Protein AF-X1UZF8-F1 (afdb_monomer)

Nearest PDB structures (foldseek):
  2gmy-assembly1_C  TM=2.422E-01  e=8.291E+00  Agrobacterium fabrum str. C58

Solvent-accessible surface area (backbone atoms only — not comparable to full-atom values): 13968 Å² total; per-residue (Å²): 132,58,72,68,60,51,66,69,42,50,72,64,30,76,78,38,102,53,56,64,68,56,56,52,50,50,51,53,48,50,50,51,50,51,51,50,50,59,70,39,39,65,59,52,51,51,50,48,51,53,49,38,66,72,70,54,71,76,64,60,52,73,69,56,34,37,48,35,43,42,56,27,39,90,37,80,92,55,21,69,61,52,54,51,37,39,44,76,73,66,48,50,72,69,54,50,52,51,47,57,55,67,42,45,57,75,80,53,73,71,54,54,50,47,26,56,40,40,35,54,82,38,66,71,54,28,58,74,68,46,32,69,61,88,71,50,71,63,55,54,53,57,31,30,40,69,18,29,43,77,66,61,38,51,44,54,51,28,49,63,71,83,76,81,54,69,71,58,53,34,50,38,37,68,71,66,78,41,53,76,64,59,53,51,53,50,35,50,50,68,61,49,64,72,90,50,49,73,61,57,54,56,65,48,53,78,78,78,50,74,68,58,53,49,51,33,49,76,70,63,76,48,54,70,70,59,50,49,53,51,43,41,74,74,69,41,58,68,68,64,56,74,70,111

pLDDT: mean 87.38, std 12.46, range [50.56, 97.94]

Structure (mmCIF, N/CA/C/O backbone):
data_AF-X1UZF8-F1
#
_entry.id   AF-X1UZF8-F1
#
loop_
_atom_site.group_PDB
_atom_site.id
_atom_site.type_symbol
_atom_site.label_atom_id
_atom_site.label_alt_id
_atom_site.label_comp_id
_atom_site.label_asym_id
_atom_site.label_entity_id
_atom_site.label_seq_id
_atom_site.pdbx_PDB_ins_code
_atom_site.Cartn_x
_atom_site.Cartn_y
_atom_site.Cartn_z
_atom_site.occupancy
_atom_site.B_iso_or_equiv
_atom_site.auth_seq_id
_atom_site.auth_comp_id
_atom_site.auth_asym_id
_atom_site.auth_atom_id
_atom_site.pdbx_PDB_model_num
ATOM 1 N N . VAL A 1 1 ? 2.962 -36.045 -73.535 1.00 51.69 1 VAL A N 1
ATOM 2 C CA . VAL A 1 1 ? 2.282 -35.055 -72.667 1.00 51.69 1 VAL A CA 1
ATOM 3 C C . VAL A 1 1 ? 0.806 -35.413 -72.672 1.00 51.69 1 VAL A C 1
ATOM 5 O O . VAL A 1 1 ? 0.220 -35.352 -73.746 1.00 51.69 1 VAL A O 1
ATOM 8 N N . SER A 1 2 ? 0.270 -35.924 -71.557 1.00 66.31 2 SER A N 1
ATOM 9 C CA . SER A 1 2 ? -1.134 -36.361 -71.453 1.00 66.31 2 SER A CA 1
ATOM 10 C C . SER A 1 2 ? -2.090 -35.180 -71.649 1.00 66.31 2 SER A C 1
ATOM 12 O O . SER A 1 2 ? -1.710 -34.033 -71.405 1.00 66.31 2 SER A O 1
ATOM 14 N N . ASP A 1 3 ? -3.317 -35.441 -72.105 1.00 66.88 3 ASP A N 1
ATOM 15 C CA . ASP A 1 3 ? -4.291 -34.376 -72.385 1.00 66.88 3 ASP A CA 1
ATOM 16 C C . ASP A 1 3 ? -4.691 -33.588 -71.125 1.00 66.88 3 ASP A C 1
ATOM 18 O O . ASP A 1 3 ? -4.921 -32.386 -71.210 1.00 66.88 3 ASP A O 1
ATOM 22 N N . GLU A 1 4 ? -4.601 -34.196 -69.940 1.00 61.44 4 GLU A N 1
ATOM 23 C CA . GLU A 1 4 ? -4.766 -33.512 -68.647 1.00 61.44 4 GLU A CA 1
ATOM 24 C C . GLU A 1 4 ? -3.703 -32.429 -68.398 1.00 61.44 4 GLU A C 1
ATOM 26 O O . GLU A 1 4 ? -4.009 -31.355 -67.874 1.00 61.44 4 GLU A O 1
ATOM 31 N N . LEU A 1 5 ? -2.454 -32.661 -68.828 1.00 53.44 5 LEU A N 1
ATOM 32 C CA . LEU A 1 5 ? -1.371 -31.689 -68.661 1.00 53.44 5 LEU A CA 1
ATOM 33 C C . LEU A 1 5 ? -1.596 -30.444 -69.536 1.00 53.44 5 LEU A C 1
ATOM 35 O O . LEU A 1 5 ? -1.223 -29.338 -69.154 1.00 53.44 5 LEU A O 1
ATOM 39 N N . LYS A 1 6 ? -2.235 -30.609 -70.703 1.00 56.50 6 LYS A N 1
ATOM 40 C C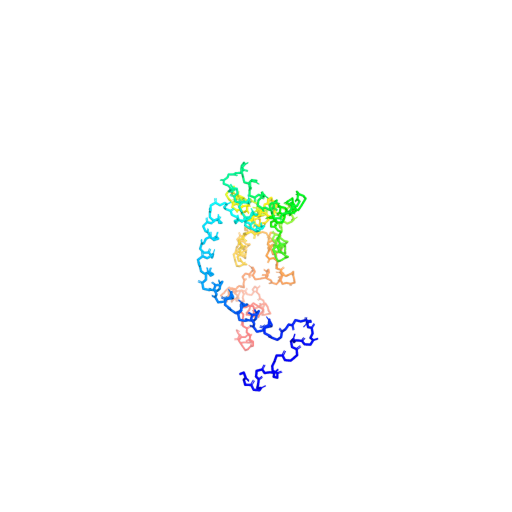A . LYS A 1 6 ? -2.575 -29.492 -71.600 1.00 56.50 6 LYS A CA 1
ATOM 41 C C . LYS A 1 6 ? -3.694 -28.628 -71.018 1.00 56.50 6 LYS A C 1
ATOM 43 O O . LYS A 1 6 ? -3.584 -27.404 -71.057 1.00 56.50 6 LYS A O 1
ATOM 48 N N . THR A 1 7 ? -4.724 -29.246 -70.438 1.00 65.75 7 THR A N 1
ATOM 49 C CA . THR A 1 7 ? -5.860 -28.536 -69.826 1.00 65.75 7 THR A CA 1
ATOM 50 C C . THR A 1 7 ? -5.441 -27.726 -68.601 1.00 65.75 7 THR A C 1
ATOM 52 O O . THR A 1 7 ? -5.928 -26.617 -68.403 1.00 65.75 7 THR A O 1
ATOM 55 N N . PHE A 1 8 ? -4.489 -28.230 -67.811 1.00 63.31 8 PHE A N 1
ATOM 56 C CA . PHE A 1 8 ? -3.954 -27.503 -66.656 1.00 63.31 8 PHE A CA 1
ATOM 57 C C . PHE A 1 8 ? -3.089 -26.289 -67.050 1.00 63.31 8 PHE A C 1
ATOM 59 O O . PHE A 1 8 ? -3.036 -25.295 -66.329 1.00 63.31 8 PHE A O 1
ATOM 66 N N . MET A 1 9 ? -2.420 -26.341 -68.205 1.00 54.78 9 MET A N 1
ATOM 67 C CA . MET A 1 9 ? -1.460 -25.315 -68.632 1.00 54.78 9 MET A CA 1
ATOM 68 C C . MET A 1 9 ? -2.030 -24.216 -69.535 1.00 54.78 9 MET A C 1
ATOM 70 O O . MET A 1 9 ? -1.458 -23.123 -69.596 1.00 54.78 9 MET A O 1
ATOM 74 N N . MET A 1 10 ? -3.133 -24.477 -70.242 1.00 56.47 10 MET A N 1
ATOM 75 C CA . MET A 1 10 ? -3.797 -23.482 -71.099 1.00 56.47 10 MET A CA 1
ATOM 76 C C . MET A 1 10 ? -4.144 -22.172 -70.358 1.00 56.47 10 MET A C 1
ATOM 78 O O . MET A 1 10 ? -3.788 -21.106 -70.859 1.00 56.47 10 MET A O 1
ATOM 82 N N . PRO A 1 11 ? -4.690 -22.190 -69.124 1.00 59.47 11 PRO A N 1
ATOM 83 C CA . PRO A 1 11 ? -5.021 -20.951 -68.411 1.00 59.47 11 PRO A CA 1
ATOM 84 C C . PRO A 1 11 ? -3.797 -20.108 -68.005 1.00 59.47 11 PRO A C 1
ATOM 86 O O . PRO A 1 11 ? -3.898 -18.892 -67.847 1.00 59.47 11 PRO A O 1
ATOM 89 N N . LEU A 1 12 ? -2.632 -20.743 -67.828 1.00 50.75 12 LEU A N 1
ATOM 90 C CA . LEU A 1 12 ? -1.369 -20.086 -67.458 1.00 50.75 12 LEU A CA 1
ATOM 91 C C . LEU A 1 12 ? -0.679 -19.418 -68.658 1.00 50.75 12 LEU A C 1
ATOM 93 O O . LEU A 1 12 ? 0.030 -18.425 -68.497 1.00 50.75 12 LEU A O 1
ATOM 97 N N . THR A 1 13 ? -0.912 -19.946 -69.858 1.00 53.34 13 THR A N 1
ATOM 98 C CA . THR A 1 13 ? -0.267 -19.508 -71.107 1.00 53.34 13 THR A CA 1
ATOM 99 C C . THR A 1 13 ? -1.059 -18.453 -71.866 1.00 53.34 13 THR A C 1
ATOM 101 O O . THR A 1 13 ? -0.478 -17.693 -72.629 1.00 53.34 13 THR A O 1
ATOM 104 N N . GLU A 1 14 ? -2.364 -18.333 -71.625 1.00 56.38 14 GLU A N 1
ATOM 105 C CA . GLU A 1 14 ? -3.169 -17.253 -72.211 1.00 56.38 14 GLU A CA 1
ATOM 106 C C . GLU A 1 14 ? -3.017 -15.913 -71.467 1.00 56.38 14 GLU A C 1
ATOM 108 O O . GLU A 1 14 ? -3.193 -14.854 -72.066 1.00 56.38 14 GLU A O 1
ATOM 113 N N . ARG A 1 15 ? -2.645 -15.922 -70.176 1.00 50.56 15 ARG A N 1
ATOM 114 C CA . ARG A 1 15 ? -2.457 -14.695 -69.365 1.00 50.56 15 ARG A CA 1
ATOM 115 C C . ARG A 1 15 ? -1.051 -14.102 -69.401 1.00 50.56 15 ARG A C 1
ATOM 117 O O . ARG A 1 15 ? -0.858 -12.963 -68.987 1.00 50.56 15 ARG A O 1
ATOM 124 N N . THR A 1 16 ? -0.071 -14.852 -69.883 1.00 51.19 16 THR A N 1
ATOM 125 C CA . THR A 1 16 ? 1.304 -14.387 -70.065 1.00 51.19 16 THR A CA 1
ATOM 126 C C . THR A 1 16 ? 1.710 -14.838 -71.458 1.00 51.19 16 THR A C 1
ATOM 128 O O . THR A 1 16 ? 1.609 -16.021 -71.735 1.00 51.19 16 THR A O 1
ATOM 131 N N . HIS A 1 17 ? 2.098 -13.936 -72.367 1.00 55.34 17 HIS A N 1
ATOM 132 C CA . HIS A 1 17 ? 2.450 -14.253 -73.766 1.00 55.34 17 HIS A CA 1
ATOM 133 C C . HIS A 1 17 ? 3.736 -15.118 -73.908 1.00 55.34 17 HIS A C 1
ATOM 135 O O . HIS A 1 17 ? 4.608 -14.829 -74.724 1.00 55.34 17 HIS A O 1
ATOM 141 N N . GLY A 1 18 ? 3.900 -16.157 -73.089 1.00 57.62 18 GLY A N 1
ATOM 142 C CA . GLY A 1 18 ? 5.034 -17.072 -73.043 1.00 57.62 18 GLY A CA 1
ATOM 143 C C . GLY A 1 18 ? 4.650 -18.485 -73.485 1.00 57.62 18 GLY A C 1
ATOM 144 O O . GLY A 1 18 ? 3.490 -18.889 -73.427 1.00 57.62 18 GLY A O 1
ATOM 145 N N . SER A 1 19 ? 5.637 -19.259 -73.949 1.00 65.19 19 SER A N 1
ATOM 146 C CA . SER A 1 19 ? 5.384 -20.620 -74.431 1.00 65.19 19 SER A CA 1
ATOM 147 C C . SER A 1 19 ? 4.934 -21.550 -73.285 1.00 65.19 19 SER A C 1
ATOM 149 O O . SER A 1 19 ? 5.455 -21.444 -72.170 1.00 65.19 19 SER A O 1
ATOM 151 N N . PRO A 1 20 ? 4.033 -22.521 -73.541 1.00 61.28 20 PRO A N 1
ATOM 152 C CA . PRO A 1 20 ? 3.618 -23.516 -72.545 1.00 61.28 20 PRO A CA 1
ATOM 153 C C . PRO A 1 20 ? 4.781 -24.298 -71.942 1.00 61.28 20 PRO A C 1
ATOM 155 O O . PRO A 1 20 ? 4.785 -24.610 -70.752 1.00 61.28 20 PRO A O 1
ATOM 158 N N . LEU A 1 21 ? 5.813 -24.548 -72.746 1.00 57.41 21 LEU A N 1
ATOM 159 C CA . LEU A 1 21 ? 7.042 -25.183 -72.293 1.00 57.41 21 LEU A CA 1
ATOM 160 C C . LEU A 1 21 ? 7.792 -24.311 -71.272 1.00 57.41 21 LEU A C 1
ATOM 162 O O . LEU A 1 21 ? 8.325 -24.837 -70.301 1.00 57.41 21 LEU A O 1
ATOM 166 N N . GLY A 1 22 ? 7.787 -22.987 -71.461 1.00 60.28 22 GLY A N 1
ATOM 167 C CA . GLY A 1 22 ? 8.376 -22.016 -70.537 1.00 60.28 22 GLY A CA 1
ATOM 168 C C . GLY A 1 22 ? 7.639 -21.938 -69.199 1.00 60.28 22 GLY A C 1
ATOM 169 O O . GLY A 1 22 ? 8.286 -21.846 -68.159 1.00 60.28 22 GLY A O 1
ATOM 170 N N . GLY A 1 23 ? 6.308 -22.063 -69.207 1.00 65.12 23 GLY A N 1
ATOM 171 C CA . GLY A 1 23 ? 5.497 -22.127 -67.986 1.00 65.12 23 GLY A CA 1
ATOM 172 C C . GLY A 1 23 ? 5.810 -23.358 -67.130 1.00 65.12 23 GLY A C 1
ATOM 173 O O . GLY A 1 23 ? 6.023 -23.233 -65.927 1.00 65.12 23 GLY A O 1
ATOM 174 N N . VAL A 1 24 ? 5.925 -24.540 -67.748 1.00 67.19 24 VAL A N 1
ATOM 175 C CA . VAL A 1 24 ? 6.305 -25.784 -67.042 1.00 67.19 24 VAL A CA 1
ATOM 176 C C . VAL A 1 24 ? 7.742 -25.740 -66.560 1.00 67.19 24 VAL A C 1
ATOM 178 O O . VAL A 1 24 ? 8.000 -26.115 -65.419 1.00 67.19 24 VAL A O 1
ATOM 181 N N . LEU A 1 25 ? 8.673 -25.261 -67.393 1.00 58.38 25 LEU A N 1
ATOM 182 C CA . LEU A 1 25 ? 10.062 -25.095 -66.970 1.00 58.38 25 LEU A CA 1
ATOM 183 C C . LEU A 1 25 ? 10.156 -24.155 -65.768 1.00 58.38 25 LEU A C 1
ATOM 185 O O . LEU A 1 25 ? 10.855 -24.479 -64.818 1.00 58.38 25 LEU A O 1
ATOM 189 N N . GLY A 1 26 ? 9.432 -23.032 -65.782 1.00 65.50 26 GLY A N 1
ATOM 190 C CA . GLY A 1 26 ? 9.394 -22.080 -64.672 1.00 65.50 26 GLY A CA 1
ATOM 191 C C . GLY A 1 26 ? 8.812 -22.677 -63.390 1.00 65.50 26 GLY A C 1
ATOM 192 O O . GLY A 1 26 ? 9.332 -22.427 -62.308 1.00 65.50 26 GLY A O 1
ATOM 193 N N . LEU A 1 27 ? 7.784 -23.519 -63.504 1.00 67.75 27 LEU A N 1
ATOM 194 C CA . LEU A 1 27 ? 7.139 -24.176 -62.364 1.00 67.75 27 LEU A CA 1
ATOM 195 C C . LEU A 1 27 ? 8.036 -25.271 -61.761 1.00 67.75 27 LEU A C 1
ATOM 197 O O . LEU A 1 27 ? 8.200 -25.336 -60.545 1.00 67.75 27 LEU A O 1
ATOM 201 N N . VAL A 1 28 ? 8.703 -26.066 -62.603 1.00 66.94 28 VAL A N 1
ATOM 202 C CA . VAL A 1 28 ? 9.702 -27.064 -62.178 1.00 66.94 28 VAL A CA 1
ATOM 203 C C . VAL A 1 28 ? 10.948 -26.385 -61.595 1.00 66.94 28 VAL A C 1
ATOM 205 O O . VAL A 1 28 ? 11.457 -26.821 -60.563 1.00 66.94 28 VAL A O 1
ATOM 208 N N . LEU A 1 29 ? 11.420 -25.285 -62.187 1.00 58.94 29 LEU A N 1
ATOM 209 C CA . LEU A 1 29 ? 12.512 -24.469 -61.642 1.00 58.94 29 LEU A CA 1
ATOM 210 C C . LEU A 1 29 ? 12.130 -23.845 -60.293 1.00 58.94 29 LEU A C 1
ATOM 212 O O . LEU A 1 29 ? 12.917 -23.902 -59.356 1.00 58.94 29 LEU A O 1
ATOM 216 N N . GLY A 1 30 ? 10.908 -23.329 -60.153 1.00 66.00 30 GLY A N 1
ATOM 217 C CA . GLY A 1 30 ? 10.399 -22.784 -58.893 1.00 66.00 30 GLY A CA 1
ATOM 218 C C . GLY A 1 30 ? 10.260 -23.846 -57.800 1.00 66.00 30 GLY A C 1
ATOM 219 O O . GLY A 1 30 ? 10.657 -23.610 -56.663 1.00 66.00 30 GLY A O 1
ATOM 220 N N . MET A 1 31 ? 9.770 -25.043 -58.139 1.00 68.19 31 MET A N 1
ATOM 221 C CA . MET A 1 31 ? 9.686 -26.173 -57.204 1.00 68.19 31 MET A CA 1
ATOM 222 C C . MET A 1 31 ? 11.069 -26.692 -56.802 1.00 68.19 31 MET A C 1
ATOM 224 O O . MET A 1 31 ? 11.305 -26.952 -55.627 1.00 68.19 31 MET A O 1
ATOM 228 N N . THR A 1 32 ? 12.003 -26.813 -57.747 1.00 59.34 32 THR A N 1
ATOM 229 C CA . THR A 1 32 ? 13.375 -27.261 -57.451 1.00 59.34 32 THR A CA 1
ATOM 230 C C . THR A 1 32 ? 14.151 -26.226 -56.644 1.00 59.34 32 THR A C 1
ATOM 232 O O . THR A 1 32 ? 14.821 -26.605 -55.689 1.00 59.34 32 THR A O 1
ATOM 235 N N . MET A 1 33 ? 14.000 -24.930 -56.938 1.00 58.56 33 MET A N 1
ATOM 236 C CA . MET A 1 33 ? 14.531 -23.852 -56.098 1.00 58.56 33 MET A CA 1
ATOM 237 C C . MET A 1 33 ? 13.880 -23.844 -54.714 1.00 58.56 33 MET A C 1
ATOM 239 O O . MET A 1 33 ? 14.595 -23.740 -53.728 1.00 58.56 33 MET A O 1
ATOM 243 N N . GLY A 1 34 ? 12.562 -24.024 -54.609 1.00 65.06 34 GLY A N 1
ATOM 244 C CA . GLY A 1 34 ? 11.858 -24.094 -53.325 1.00 65.06 34 GLY A CA 1
ATOM 245 C C . GLY A 1 34 ? 12.304 -25.277 -52.460 1.00 65.06 34 GLY A C 1
ATOM 246 O O . GLY A 1 34 ? 12.547 -25.107 -51.268 1.00 65.06 34 GLY A O 1
ATOM 247 N N . VAL A 1 35 ? 12.491 -26.460 -53.056 1.00 68.50 35 VAL A N 1
ATOM 248 C CA . VAL A 1 35 ? 13.024 -27.649 -52.367 1.00 68.50 35 VAL A CA 1
ATOM 249 C C . VAL A 1 35 ? 14.500 -27.467 -52.012 1.00 68.50 35 VAL A C 1
ATOM 251 O O . VAL A 1 35 ? 14.895 -27.814 -50.904 1.00 68.50 35 VAL A O 1
ATOM 254 N N . ALA A 1 36 ? 15.315 -26.887 -52.897 1.00 63.28 36 ALA A N 1
ATOM 255 C CA . ALA A 1 36 ? 16.726 -26.616 -52.626 1.00 63.28 36 ALA A CA 1
ATOM 256 C C . ALA A 1 36 ? 16.908 -25.563 -51.521 1.00 63.28 36 ALA A C 1
ATOM 258 O O . ALA A 1 36 ? 17.716 -25.762 -50.619 1.00 63.28 36 ALA A O 1
ATOM 259 N N . MET A 1 37 ? 16.125 -24.481 -51.541 1.00 67.81 37 MET A N 1
ATOM 260 C CA . MET A 1 37 ? 16.111 -23.465 -50.487 1.00 67.81 37 MET A CA 1
ATOM 261 C C . MET A 1 37 ? 15.546 -24.025 -49.181 1.00 67.81 37 MET A C 1
ATOM 263 O O . MET A 1 37 ? 16.097 -23.736 -48.128 1.00 67.81 37 MET A O 1
ATOM 267 N N . GLY A 1 38 ? 14.516 -24.874 -49.230 1.00 68.75 38 GLY A N 1
ATOM 268 C CA . GLY A 1 38 ? 13.982 -25.571 -48.056 1.00 68.75 38 GLY A CA 1
ATOM 269 C C . GLY A 1 38 ? 14.973 -26.569 -47.444 1.00 68.75 38 GLY A C 1
ATOM 270 O O . GLY A 1 38 ? 15.120 -26.618 -46.226 1.00 68.75 38 GLY A O 1
ATOM 271 N N . ALA A 1 39 ? 15.710 -27.316 -48.270 1.00 70.56 39 ALA A N 1
ATOM 272 C CA . ALA A 1 39 ? 16.759 -28.238 -47.829 1.00 70.56 39 ALA A CA 1
ATOM 273 C C . ALA A 1 39 ? 18.011 -27.503 -47.319 1.00 70.56 39 ALA A C 1
ATOM 2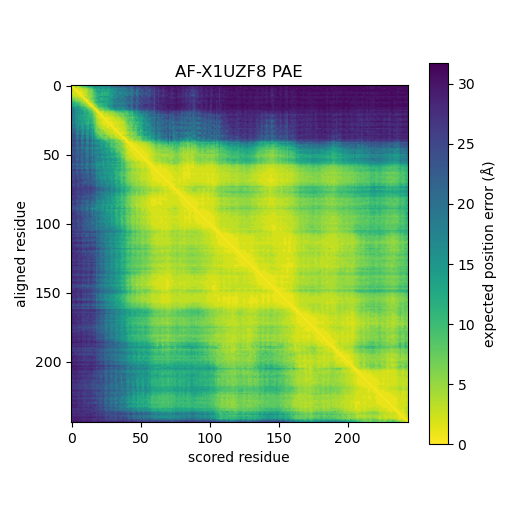75 O O . ALA A 1 39 ? 18.680 -27.983 -46.405 1.00 70.56 39 ALA A O 1
ATOM 276 N N . ALA A 1 40 ? 18.311 -26.328 -47.878 1.00 73.31 40 ALA A N 1
ATOM 277 C CA . ALA A 1 40 ? 19.380 -25.449 -47.414 1.00 73.31 40 ALA A CA 1
ATOM 278 C C . ALA A 1 40 ? 18.959 -24.558 -46.233 1.00 73.31 40 ALA A C 1
ATOM 280 O O . ALA A 1 40 ? 19.835 -23.998 -45.578 1.00 73.31 40 ALA A O 1
ATOM 281 N N . ALA A 1 41 ? 17.662 -24.443 -45.920 1.00 77.81 41 ALA A N 1
ATOM 282 C CA . ALA A 1 41 ? 17.149 -23.561 -44.871 1.00 77.81 41 ALA A CA 1
ATOM 283 C C . ALA A 1 41 ? 17.787 -23.822 -43.497 1.00 77.81 41 ALA A C 1
ATOM 285 O O . ALA A 1 41 ? 18.178 -22.852 -42.855 1.00 77.81 41 ALA A O 1
ATOM 286 N N . PRO A 1 42 ? 18.004 -25.075 -43.042 1.00 82.12 42 PRO A N 1
ATOM 287 C CA . PRO A 1 42 ? 18.711 -25.312 -41.786 1.00 82.12 42 PRO A CA 1
ATOM 288 C C . PRO A 1 42 ? 20.145 -24.764 -41.797 1.00 82.12 42 PRO A C 1
ATOM 290 O O . PRO A 1 42 ? 20.572 -24.165 -40.816 1.00 82.12 42 PRO A O 1
ATOM 293 N N . VAL A 1 43 ? 20.878 -24.915 -42.905 1.00 81.62 43 VAL A N 1
ATOM 294 C CA . VAL A 1 43 ? 22.261 -24.419 -43.046 1.00 81.62 43 VAL A CA 1
ATOM 295 C C . VAL A 1 43 ? 22.289 -22.894 -43.160 1.00 81.62 43 VAL A C 1
ATOM 297 O O . VAL A 1 43 ? 23.117 -22.252 -42.521 1.00 81.62 43 VAL A O 1
ATOM 300 N N . ALA A 1 44 ? 21.364 -22.306 -43.918 1.00 79.69 44 ALA A N 1
ATOM 301 C CA . ALA A 1 44 ? 21.208 -20.860 -44.034 1.00 79.69 44 ALA A CA 1
ATOM 302 C C . ALA A 1 44 ? 20.829 -20.222 -42.689 1.00 79.69 44 ALA A C 1
ATOM 304 O O . ALA A 1 44 ? 21.404 -19.205 -42.317 1.00 79.69 44 ALA A O 1
ATOM 305 N N . ASN A 1 45 ? 19.943 -20.858 -41.917 1.00 83.81 45 ASN A N 1
ATOM 306 C CA . ASN A 1 45 ? 19.598 -20.421 -40.566 1.00 83.81 45 ASN A CA 1
ATOM 307 C C . ASN A 1 45 ? 20.807 -20.511 -39.628 1.00 83.81 45 ASN A C 1
ATOM 309 O O . ASN A 1 45 ? 21.055 -19.582 -38.870 1.00 83.81 45 ASN A O 1
ATOM 313 N N . GLN A 1 46 ? 21.593 -21.592 -39.695 1.00 83.00 46 GLN A N 1
ATOM 314 C CA . GLN A 1 46 ? 22.839 -21.712 -38.927 1.00 83.00 46 GLN A CA 1
ATOM 315 C C . GLN A 1 46 ? 23.848 -20.624 -39.303 1.00 83.00 46 GLN A C 1
ATOM 317 O O . GLN A 1 46 ? 24.443 -20.015 -38.418 1.00 83.00 46 GLN A O 1
ATOM 322 N N . LEU A 1 47 ? 24.001 -20.329 -40.596 1.00 83.81 47 LEU A N 1
ATOM 323 C CA . LEU A 1 47 ? 24.865 -19.250 -41.068 1.00 83.81 47 LEU A CA 1
ATOM 324 C C . LEU A 1 47 ? 24.365 -17.876 -40.597 1.00 83.81 47 LEU A C 1
ATOM 326 O O . LEU A 1 47 ? 25.171 -17.089 -40.111 1.00 83.81 47 LEU A O 1
ATOM 330 N N . SER A 1 48 ? 23.056 -17.609 -40.675 1.00 83.25 48 SER A N 1
ATOM 331 C CA . SER A 1 48 ? 22.450 -16.382 -40.139 1.00 83.25 48 SER A CA 1
ATOM 332 C C . SER A 1 48 ? 22.731 -16.254 -38.650 1.00 83.25 48 SER A C 1
ATOM 334 O O . SER A 1 48 ? 23.296 -15.256 -38.238 1.00 83.25 48 SER A O 1
ATOM 336 N N . MET A 1 49 ? 22.474 -17.300 -37.857 1.00 87.00 49 MET A N 1
ATOM 337 C CA . MET A 1 49 ? 22.755 -17.292 -36.419 1.00 87.00 49 MET A CA 1
ATOM 338 C C . MET A 1 49 ? 24.241 -17.060 -36.108 1.00 87.00 49 MET A C 1
ATOM 340 O O . MET A 1 49 ? 24.563 -16.394 -35.126 1.00 87.00 49 MET A O 1
ATOM 344 N N . MET A 1 50 ? 25.165 -17.586 -36.924 1.00 86.94 50 MET A N 1
ATOM 345 C CA . MET A 1 50 ? 26.600 -17.308 -36.776 1.00 86.94 50 MET A CA 1
ATOM 346 C C . MET A 1 50 ? 26.928 -15.840 -37.054 1.00 86.94 50 MET A C 1
ATOM 348 O O . MET A 1 50 ? 27.694 -15.241 -36.297 1.00 86.94 50 MET A O 1
ATOM 352 N N . VAL A 1 51 ? 26.349 -15.266 -38.112 1.00 87.50 51 VAL A N 1
ATOM 353 C CA . VAL A 1 51 ? 26.499 -13.842 -38.439 1.00 87.50 51 VAL A CA 1
ATOM 354 C C . VAL A 1 51 ? 25.891 -12.990 -37.328 1.00 87.50 51 VAL A C 1
ATOM 356 O O . VAL A 1 51 ? 26.598 -12.162 -36.766 1.00 87.50 51 VAL A O 1
ATOM 359 N N . ASP A 1 52 ? 24.647 -13.256 -36.930 1.00 87.56 52 ASP A N 1
ATOM 360 C CA . ASP A 1 52 ? 23.922 -12.562 -35.862 1.00 87.56 52 ASP A CA 1
ATOM 361 C C . ASP A 1 52 ? 24.674 -12.614 -34.530 1.00 87.56 52 ASP A C 1
ATOM 363 O O . ASP A 1 52 ? 24.756 -11.612 -33.825 1.00 87.56 52 ASP A O 1
ATOM 367 N N . LYS A 1 53 ? 25.299 -13.750 -34.197 1.00 87.62 53 LYS A N 1
ATOM 368 C CA . LYS A 1 53 ? 26.163 -13.876 -33.015 1.00 87.62 53 LYS A CA 1
ATOM 369 C C . LYS A 1 53 ? 27.431 -13.026 -33.121 1.00 87.62 53 LYS A C 1
ATOM 371 O O . LYS A 1 53 ? 27.907 -12.529 -32.103 1.00 87.62 53 LYS A O 1
ATOM 376 N N . MET A 1 54 ? 28.002 -12.897 -34.318 1.00 88.56 54 MET A N 1
ATOM 377 C CA . MET A 1 54 ? 29.224 -12.124 -34.552 1.00 88.56 54 MET A CA 1
ATOM 378 C C . MET A 1 54 ? 28.969 -10.619 -34.485 1.00 88.56 54 MET A C 1
ATOM 380 O O . MET A 1 54 ? 29.740 -9.906 -33.849 1.00 88.56 54 MET A O 1
ATOM 384 N N . ILE A 1 55 ? 27.905 -10.146 -35.132 1.00 88.94 55 ILE A N 1
ATOM 385 C CA . ILE A 1 55 ? 27.588 -8.713 -35.213 1.00 88.94 55 ILE A CA 1
ATOM 386 C C . ILE A 1 55 ? 26.595 -8.256 -34.139 1.00 88.94 55 ILE A C 1
ATOM 388 O O . ILE A 1 55 ? 26.317 -7.066 -34.050 1.00 88.94 55 ILE A O 1
ATOM 392 N N . GLN A 1 56 ? 26.079 -9.190 -33.331 1.00 87.88 56 GLN A N 1
ATOM 393 C CA . GLN A 1 56 ? 25.136 -8.952 -32.237 1.00 87.88 56 GLN A CA 1
ATOM 394 C C . GLN A 1 56 ? 23.930 -8.132 -32.707 1.00 87.88 56 GLN A C 1
ATOM 396 O O . GLN A 1 56 ? 23.701 -7.032 -32.226 1.00 87.88 56 GLN A O 1
ATOM 401 N N . THR A 1 57 ? 23.169 -8.644 -33.680 1.00 87.50 57 THR A N 1
ATOM 402 C CA . THR A 1 57 ? 21.994 -7.944 -34.245 1.00 87.50 57 THR A CA 1
ATOM 403 C C . THR A 1 57 ? 20.822 -7.819 -33.277 1.00 87.50 57 THR A C 1
ATOM 405 O O . THR A 1 57 ? 19.963 -6.963 -33.470 1.00 87.50 57 THR A O 1
ATOM 408 N N . ALA A 1 58 ? 20.767 -8.667 -32.249 1.00 90.94 58 ALA A N 1
ATOM 409 C CA . ALA A 1 58 ? 19.715 -8.616 -31.248 1.00 90.94 58 ALA A CA 1
ATOM 410 C C . ALA A 1 58 ? 19.751 -7.284 -30.484 1.00 90.94 58 ALA A C 1
ATOM 412 O O . ALA A 1 58 ? 20.818 -6.768 -30.144 1.00 90.94 58 ALA A O 1
ATOM 413 N N . ARG A 1 59 ? 18.563 -6.747 -30.217 1.00 94.12 59 ARG A N 1
ATOM 414 C CA . ARG A 1 59 ? 18.339 -5.525 -29.450 1.00 94.12 59 ARG A CA 1
ATOM 415 C C . ARG A 1 59 ? 17.260 -5.775 -28.420 1.00 94.12 59 ARG A C 1
ATOM 417 O O . ARG A 1 59 ? 16.291 -6.485 -28.700 1.00 94.12 59 ARG A O 1
ATOM 424 N N . PHE A 1 60 ? 17.430 -5.188 -27.249 1.00 96.19 60 PHE A N 1
ATOM 425 C CA . PHE A 1 60 ? 16.436 -5.227 -26.198 1.00 96.19 60 PHE A CA 1
ATOM 426 C C . PHE A 1 60 ? 15.187 -4.450 -26.606 1.00 96.19 60 PHE A C 1
ATOM 428 O O . PHE A 1 60 ? 15.238 -3.386 -27.230 1.00 96.19 60 PHE A O 1
ATOM 435 N N . ASN A 1 61 ? 14.036 -4.992 -26.237 1.00 95.81 61 ASN A N 1
ATOM 436 C CA . ASN A 1 61 ? 12.768 -4.301 -26.383 1.00 95.81 61 ASN A CA 1
ATOM 437 C C . ASN A 1 61 ? 12.618 -3.206 -25.298 1.00 95.81 61 ASN A C 1
ATOM 439 O O . ASN A 1 61 ? 13.389 -3.167 -24.336 1.00 95.81 61 ASN A O 1
ATOM 443 N N . PRO A 1 62 ? 11.617 -2.312 -25.408 1.00 95.94 62 PRO A N 1
ATOM 444 C CA . PRO A 1 62 ? 11.451 -1.227 -24.443 1.00 95.94 62 PRO A CA 1
ATOM 445 C C . PRO A 1 62 ? 11.320 -1.660 -22.974 1.00 95.94 62 PRO A C 1
ATOM 447 O O . PRO A 1 62 ? 11.898 -1.007 -22.112 1.00 95.94 62 PRO A O 1
ATOM 450 N N . ASP A 1 63 ? 10.609 -2.752 -22.675 1.00 95.44 63 ASP A N 1
ATOM 451 C CA . ASP A 1 63 ? 10.421 -3.241 -21.297 1.00 95.44 63 ASP A CA 1
ATOM 452 C C . ASP A 1 63 ? 11.729 -3.802 -20.710 1.00 95.44 63 ASP A C 1
ATOM 454 O O . ASP A 1 63 ? 12.054 -3.555 -19.548 1.00 95.44 63 ASP A O 1
ATOM 458 N N . GLU A 1 64 ? 12.535 -4.490 -21.520 1.00 96.56 64 GLU A N 1
ATOM 459 C CA . GLU A 1 64 ? 13.864 -4.965 -21.118 1.00 96.56 64 GLU A CA 1
ATOM 460 C C . GLU A 1 64 ? 14.795 -3.794 -20.773 1.00 96.56 64 GLU A C 1
ATOM 462 O O . GLU A 1 64 ? 15.405 -3.790 -19.698 1.00 96.56 64 GLU A O 1
ATOM 467 N N . VAL A 1 65 ? 14.841 -2.769 -21.632 1.00 96.88 65 VAL A N 1
ATOM 468 C CA . VAL A 1 65 ? 15.645 -1.554 -21.413 1.00 96.88 65 VAL A CA 1
ATOM 469 C C . VAL A 1 65 ? 15.200 -0.816 -20.149 1.00 96.88 65 VAL A C 1
ATOM 471 O O . VAL A 1 65 ? 16.039 -0.494 -19.303 1.00 96.88 65 VAL A O 1
ATOM 474 N N . GLN A 1 66 ? 13.892 -0.604 -19.965 1.00 96.12 66 GLN A N 1
ATOM 475 C CA . GLN A 1 66 ? 13.351 0.048 -18.767 1.00 96.12 66 GLN A CA 1
ATOM 476 C C . GLN A 1 66 ? 13.745 -0.696 -17.485 1.00 96.12 66 GLN A C 1
ATOM 478 O O . GLN A 1 66 ? 14.210 -0.079 -16.526 1.00 96.12 66 GLN A O 1
ATOM 483 N N . ARG A 1 67 ? 13.620 -2.030 -17.459 1.00 95.75 67 ARG A N 1
ATOM 484 C CA . ARG A 1 67 ? 13.979 -2.841 -16.282 1.00 95.75 67 ARG A CA 1
ATOM 485 C C . ARG A 1 67 ? 15.467 -2.770 -15.961 1.00 95.75 67 ARG A C 1
ATOM 487 O O . ARG A 1 67 ? 15.821 -2.690 -14.785 1.00 95.75 67 ARG A O 1
ATOM 494 N N . LEU A 1 68 ? 16.343 -2.818 -16.966 1.00 96.44 68 LEU A N 1
ATOM 495 C CA . LEU A 1 68 ? 17.789 -2.670 -16.760 1.00 96.44 68 LEU A CA 1
ATOM 496 C C . LEU A 1 68 ? 18.128 -1.278 -16.215 1.00 96.44 68 LEU A C 1
ATOM 498 O O . LEU A 1 68 ? 18.904 -1.162 -15.262 1.00 96.44 68 LEU A O 1
ATOM 502 N N . TRP A 1 69 ? 17.484 -0.245 -16.761 1.00 95.81 69 TRP A N 1
ATOM 503 C CA . TRP A 1 69 ? 17.637 1.138 -16.323 1.00 95.81 69 TRP A CA 1
ATOM 504 C C . TRP A 1 69 ? 17.192 1.340 -14.863 1.00 95.81 69 TRP A C 1
ATOM 506 O O . TRP A 1 69 ? 17.972 1.848 -14.051 1.00 95.81 69 TRP A O 1
ATOM 516 N N . LEU A 1 70 ? 16.002 0.861 -14.484 1.00 95.50 70 LEU A N 1
ATOM 517 C CA . LEU A 1 70 ? 15.505 0.913 -13.099 1.00 95.50 70 LEU A CA 1
ATOM 518 C C . LEU A 1 70 ? 16.433 0.183 -12.120 1.00 95.50 70 LEU A C 1
ATOM 520 O O . LEU A 1 70 ? 16.660 0.637 -11.000 1.00 95.50 70 LEU A O 1
ATOM 524 N N . ARG A 1 71 ? 17.022 -0.936 -12.551 1.00 95.00 71 ARG A N 1
ATOM 525 C CA . ARG A 1 71 ? 17.931 -1.756 -11.734 1.00 95.00 71 ARG A CA 1
ATOM 526 C C . ARG A 1 71 ? 19.352 -1.210 -11.640 1.00 95.00 71 ARG A C 1
ATOM 528 O O . ARG A 1 71 ? 20.182 -1.844 -10.991 1.00 95.00 71 ARG A O 1
ATOM 535 N N . ASN A 1 72 ? 19.636 -0.068 -12.267 1.00 93.94 72 ASN A N 1
ATOM 536 C CA . ASN A 1 72 ? 20.976 0.509 -12.365 1.00 93.94 72 ASN A CA 1
ATOM 537 C C . ASN A 1 72 ? 22.007 -0.440 -12.993 1.00 93.94 72 ASN A C 1
ATOM 539 O O . ASN A 1 72 ? 23.185 -0.378 -12.651 1.00 93.94 72 ASN A O 1
ATOM 543 N N . PHE A 1 73 ? 21.585 -1.335 -13.888 1.00 95.00 73 PHE A N 1
ATOM 544 C CA . PHE A 1 73 ? 22.507 -2.248 -14.555 1.00 95.00 73 PHE A CA 1
ATOM 545 C C . PHE A 1 73 ? 23.122 -1.570 -15.794 1.00 95.00 73 PHE A C 1
ATOM 547 O O . PHE A 1 73 ? 22.375 -0.962 -16.558 1.00 95.00 73 PHE A O 1
ATOM 554 N N . PRO A 1 74 ? 24.434 -1.700 -16.068 1.00 92.50 74 PRO A N 1
ATOM 555 C CA . PRO A 1 74 ? 25.432 -2.384 -15.245 1.00 92.50 74 PRO A CA 1
ATOM 556 C C . PRO A 1 74 ? 25.889 -1.554 -14.034 1.00 92.50 74 PRO A C 1
ATOM 558 O O . PRO A 1 74 ? 26.181 -2.140 -12.995 1.00 92.50 74 PRO A O 1
ATOM 561 N N . THR A 1 75 ? 25.900 -0.220 -14.140 1.00 93.31 75 THR A N 1
ATOM 562 C CA . THR A 1 75 ? 26.057 0.709 -13.005 1.00 93.31 75 THR A CA 1
ATOM 563 C C . THR A 1 75 ? 25.132 1.927 -13.167 1.00 93.31 75 THR A C 1
ATOM 565 O O . THR A 1 75 ? 24.701 2.209 -14.292 1.00 93.31 75 THR A O 1
ATOM 568 N N . PRO A 1 76 ? 24.842 2.699 -12.098 1.00 89.88 76 PRO A N 1
ATOM 569 C CA . PRO A 1 76 ? 24.029 3.917 -12.190 1.00 89.88 76 PRO A CA 1
ATOM 570 C C . PRO A 1 76 ? 24.539 4.945 -13.214 1.00 89.88 76 PRO A C 1
ATOM 572 O O . PRO A 1 76 ? 23.740 5.641 -13.836 1.00 89.88 76 PRO A O 1
ATOM 575 N N . GLU A 1 77 ? 25.855 5.025 -13.418 1.00 90.75 77 GLU A N 1
ATOM 576 C CA . GLU A 1 77 ? 26.506 5.992 -14.312 1.00 90.75 77 GLU A CA 1
ATOM 577 C C . GLU A 1 77 ? 26.464 5.556 -15.780 1.00 90.75 77 GLU A C 1
ATOM 579 O O . GLU A 1 77 ? 26.551 6.388 -16.679 1.00 90.75 77 GLU A O 1
ATOM 584 N N . THR A 1 78 ? 26.352 4.250 -16.030 1.00 92.88 78 THR A N 1
ATOM 585 C CA . THR A 1 78 ? 26.506 3.658 -17.369 1.00 92.88 78 THR A CA 1
ATOM 586 C C . THR A 1 78 ? 25.231 3.017 -17.906 1.00 92.88 78 THR A C 1
ATOM 588 O O . THR A 1 78 ? 25.176 2.674 -19.084 1.00 92.88 78 THR A O 1
ATOM 591 N N . ARG A 1 79 ? 24.171 2.912 -17.091 1.00 92.69 79 ARG A N 1
ATOM 592 C CA . ARG A 1 79 ? 22.872 2.321 -17.470 1.00 92.69 79 ARG A CA 1
ATOM 593 C C . ARG A 1 79 ? 22.196 2.967 -18.680 1.00 92.69 79 ARG A C 1
ATOM 595 O O . ARG A 1 79 ? 21.283 2.382 -19.249 1.00 92.69 79 ARG A O 1
ATOM 602 N N . GLU A 1 80 ? 22.604 4.178 -19.051 1.00 93.38 80 GLU A N 1
ATOM 603 C CA . GLU A 1 80 ? 22.041 4.905 -20.190 1.00 93.38 80 GLU A CA 1
ATOM 604 C C . GLU A 1 80 ? 22.378 4.248 -21.540 1.00 93.38 80 GLU A C 1
ATOM 606 O O . GLU A 1 80 ? 21.650 4.455 -22.506 1.00 93.38 80 GLU A O 1
ATOM 611 N N . VAL A 1 81 ? 23.411 3.395 -21.586 1.00 94.25 81 VAL A N 1
ATOM 612 C CA . VAL A 1 81 ? 23.823 2.662 -22.796 1.00 94.25 81 VAL A CA 1
ATOM 613 C C . VAL A 1 81 ? 22.700 1.803 -23.386 1.00 94.25 81 VAL A C 1
ATOM 615 O O . VAL A 1 81 ? 22.603 1.664 -24.598 1.00 94.25 81 VAL A O 1
ATOM 618 N N . TRP A 1 82 ? 21.799 1.266 -22.556 1.00 95.38 82 TRP A N 1
ATOM 619 C CA . TRP A 1 82 ? 20.715 0.401 -23.035 1.00 95.38 82 TRP A CA 1
ATOM 620 C C . TRP A 1 82 ? 19.667 1.145 -23.865 1.00 95.38 82 TRP A C 1
ATOM 622 O O . TRP A 1 82 ? 18.917 0.514 -24.604 1.00 95.38 82 TRP A O 1
ATOM 632 N N . TRP A 1 83 ? 19.601 2.477 -23.780 1.00 96.62 83 TRP A N 1
ATOM 633 C CA . TRP A 1 83 ? 18.687 3.258 -24.614 1.00 96.62 83 TRP A CA 1
ATOM 634 C C . TRP A 1 83 ? 19.127 3.320 -26.076 1.00 96.62 83 TRP A C 1
ATOM 636 O O . TRP A 1 83 ? 18.284 3.584 -26.935 1.00 96.62 83 TRP A O 1
ATOM 646 N N . ASP A 1 84 ? 20.398 3.029 -26.372 1.00 95.69 84 ASP A N 1
ATOM 647 C CA . ASP A 1 84 ? 20.897 2.952 -27.746 1.00 95.69 84 ASP A CA 1
ATOM 648 C C . ASP A 1 84 ? 20.199 1.835 -28.533 1.00 95.69 84 ASP A C 1
ATOM 650 O O . ASP A 1 84 ? 19.897 2.018 -29.711 1.00 95.69 84 ASP A O 1
ATOM 654 N N . ASP A 1 85 ? 19.776 0.756 -27.867 1.00 96.31 85 ASP A N 1
ATOM 655 C CA . ASP A 1 85 ? 18.972 -0.293 -28.498 1.00 96.31 85 ASP A CA 1
ATOM 656 C C . ASP A 1 85 ? 17.625 0.239 -29.011 1.00 96.31 85 ASP A C 1
ATOM 658 O O . ASP A 1 85 ? 17.142 -0.170 -30.068 1.00 96.31 85 ASP A O 1
ATOM 662 N N . LEU A 1 86 ? 17.015 1.198 -28.304 1.00 96.81 86 LEU A N 1
ATOM 663 C CA . LEU A 1 86 ? 15.790 1.843 -28.781 1.00 96.81 86 LEU A CA 1
ATOM 664 C C . LEU A 1 86 ? 16.071 2.869 -29.881 1.00 96.81 86 LEU A C 1
ATOM 666 O O . LEU A 1 86 ? 15.243 3.019 -30.784 1.00 96.81 86 LEU A O 1
ATOM 670 N N . ARG A 1 87 ? 17.227 3.547 -29.855 1.00 96.69 87 ARG A N 1
ATOM 671 C CA . ARG A 1 87 ? 17.656 4.416 -30.967 1.00 96.69 87 ARG A CA 1
ATOM 672 C C . ARG A 1 87 ? 17.807 3.605 -32.254 1.00 96.69 87 ARG A C 1
ATOM 674 O O . ARG A 1 87 ? 17.302 4.032 -33.290 1.00 96.69 87 ARG A O 1
ATOM 681 N N . ASP A 1 88 ? 18.398 2.415 -32.170 1.00 94.88 88 ASP A N 1
ATOM 682 C CA . ASP A 1 88 ? 18.546 1.482 -33.295 1.00 94.88 88 ASP A CA 1
ATOM 683 C C . ASP A 1 88 ? 17.184 1.004 -33.831 1.00 94.88 88 ASP A C 1
ATOM 685 O O . ASP A 1 88 ? 17.010 0.821 -35.036 1.00 94.88 88 ASP A O 1
ATOM 689 N N . HIS A 1 89 ? 16.175 0.892 -32.960 1.00 95.19 89 HIS A N 1
ATOM 690 C CA . HIS A 1 89 ? 14.779 0.657 -33.351 1.00 95.19 89 HIS A CA 1
ATOM 691 C C . HIS A 1 89 ? 14.063 1.887 -33.947 1.00 95.19 89 HIS A C 1
ATOM 693 O O . HIS A 1 89 ? 12.902 1.788 -34.350 1.00 95.19 89 HIS A O 1
ATOM 699 N N . GLY A 1 90 ? 14.715 3.051 -34.002 1.00 96.38 90 GLY A N 1
ATOM 700 C CA . GLY A 1 90 ? 14.162 4.290 -34.552 1.00 96.38 90 GLY A CA 1
ATOM 701 C C . GLY A 1 90 ? 13.345 5.128 -33.561 1.00 96.38 90 GLY A C 1
ATOM 702 O O . GLY A 1 90 ? 12.517 5.944 -33.981 1.00 96.38 90 GLY A O 1
ATOM 703 N N . TYR A 1 91 ? 13.530 4.944 -32.250 1.00 97.50 91 TYR A N 1
ATOM 704 C CA . TYR A 1 91 ? 12.934 5.831 -31.247 1.00 97.50 91 TYR A CA 1
ATOM 705 C C . TYR A 1 91 ? 13.645 7.191 -31.257 1.00 97.50 91 TYR A C 1
ATOM 707 O O . TYR A 1 91 ? 14.870 7.265 -31.282 1.00 97.50 91 TYR A O 1
ATOM 715 N N . SER A 1 92 ? 12.872 8.279 -31.214 1.00 97.56 92 SER A N 1
ATOM 716 C CA . SER A 1 92 ? 13.416 9.622 -30.992 1.00 97.56 92 SER A CA 1
ATOM 717 C C . SER A 1 92 ? 13.801 9.821 -29.524 1.00 97.56 92 SER A C 1
ATOM 719 O O . SER A 1 92 ? 13.266 9.140 -28.647 1.00 97.56 92 SER A O 1
ATOM 721 N N . GLU A 1 93 ? 14.649 10.815 -29.235 1.00 96.88 93 GLU A N 1
ATOM 722 C CA . GLU A 1 93 ? 14.973 11.197 -27.848 1.00 96.88 93 GLU A CA 1
ATOM 723 C C . GLU A 1 93 ? 13.715 11.486 -27.021 1.00 96.88 93 GLU A C 1
ATOM 725 O O . GLU A 1 93 ? 13.606 11.049 -25.882 1.00 96.88 93 GLU A O 1
ATOM 730 N N . GLU A 1 94 ? 12.725 12.163 -27.609 1.00 97.94 94 GLU A N 1
ATOM 731 C CA . GLU A 1 94 ? 11.444 12.438 -26.952 1.00 97.94 94 GLU A CA 1
ATOM 732 C C . GLU A 1 94 ? 10.712 11.147 -26.555 1.00 97.94 94 GLU A C 1
ATOM 734 O O . GLU A 1 94 ? 10.209 11.033 -25.439 1.00 97.94 94 GLU A O 1
ATOM 739 N N . ARG A 1 95 ? 10.695 10.134 -27.432 1.00 97.50 95 ARG A N 1
ATOM 740 C CA . ARG A 1 95 ? 10.092 8.835 -27.107 1.00 97.50 95 ARG A CA 1
ATOM 741 C C . ARG A 1 95 ? 10.892 8.086 -26.049 1.00 97.50 95 ARG A C 1
ATOM 743 O O . ARG A 1 95 ? 10.287 7.412 -25.227 1.00 97.50 95 ARG A O 1
ATOM 750 N N . ILE A 1 96 ? 12.219 8.198 -26.046 1.00 97.38 96 ILE A N 1
ATOM 751 C CA . ILE A 1 96 ? 13.068 7.619 -24.994 1.00 97.38 96 ILE A CA 1
ATOM 752 C C . ILE A 1 96 ? 12.767 8.277 -23.641 1.00 97.38 96 ILE A C 1
ATOM 754 O O . ILE A 1 96 ? 12.608 7.573 -22.647 1.00 97.38 96 ILE A O 1
ATOM 758 N N . LEU A 1 97 ? 12.610 9.603 -23.595 1.00 96.38 97 LEU A N 1
ATOM 759 C CA . LEU A 1 97 ? 12.176 10.307 -22.383 1.00 96.38 97 LEU A CA 1
ATOM 760 C C . LEU A 1 97 ? 10.792 9.834 -21.921 1.00 96.38 97 LEU A C 1
ATOM 762 O O . LEU A 1 97 ? 10.611 9.563 -20.737 1.00 96.38 97 LEU A O 1
ATOM 766 N N . ALA A 1 98 ? 9.847 9.644 -22.846 1.00 96.62 98 ALA A N 1
ATOM 767 C CA . ALA A 1 98 ? 8.545 9.067 -22.519 1.00 96.62 98 ALA A CA 1
ATOM 768 C C . ALA A 1 98 ? 8.662 7.630 -21.974 1.00 96.62 98 ALA A C 1
ATOM 770 O O . ALA A 1 98 ? 7.960 7.280 -21.033 1.00 96.62 98 ALA A O 1
ATOM 771 N N . GLN A 1 99 ? 9.572 6.806 -22.506 1.00 95.81 99 GLN A N 1
ATOM 772 C CA . GLN A 1 99 ? 9.821 5.457 -21.982 1.00 95.81 99 GLN A CA 1
ATOM 773 C C . GLN A 1 99 ? 10.437 5.468 -20.577 1.00 95.81 99 GLN A C 1
ATOM 775 O O . GLN A 1 99 ? 10.112 4.602 -19.768 1.00 95.81 99 GLN A O 1
ATOM 780 N N . LYS A 1 100 ? 11.302 6.441 -20.266 1.00 95.00 100 LYS A N 1
ATOM 781 C CA . LYS A 1 100 ? 11.826 6.638 -18.904 1.00 95.00 100 LYS A CA 1
ATOM 782 C C . LYS A 1 100 ? 10.717 7.008 -17.930 1.00 95.00 100 LYS A C 1
ATOM 784 O O . LYS A 1 100 ? 10.698 6.492 -16.820 1.00 95.00 100 LYS A O 1
ATOM 789 N N . GLU A 1 101 ? 9.790 7.859 -18.359 1.00 94.50 101 GLU A N 1
ATOM 790 C CA . GLU A 1 101 ? 8.632 8.213 -17.543 1.00 94.50 101 GLU A CA 1
ATOM 791 C C . GLU A 1 101 ? 7.701 7.013 -17.337 1.00 94.50 101 GLU A C 1
ATOM 793 O O . GLU A 1 101 ? 7.280 6.754 -16.216 1.00 94.50 101 GLU A O 1
ATOM 798 N N . LEU A 1 102 ? 7.456 6.218 -18.384 1.00 95.06 102 LEU A N 1
ATOM 799 C CA . LEU A 1 102 ? 6.662 4.985 -18.300 1.00 95.06 102 LEU A CA 1
ATOM 800 C C . LEU A 1 102 ? 7.270 3.924 -17.375 1.00 95.06 102 LEU A C 1
ATOM 802 O O . LEU A 1 102 ? 6.540 3.070 -16.878 1.00 95.06 102 LEU A O 1
ATOM 806 N N . ALA A 1 103 ? 8.583 3.969 -17.141 1.00 94.94 103 ALA A N 1
ATOM 807 C CA . ALA A 1 103 ? 9.240 3.080 -16.192 1.00 94.94 103 ALA A CA 1
ATOM 808 C C . ALA A 1 103 ? 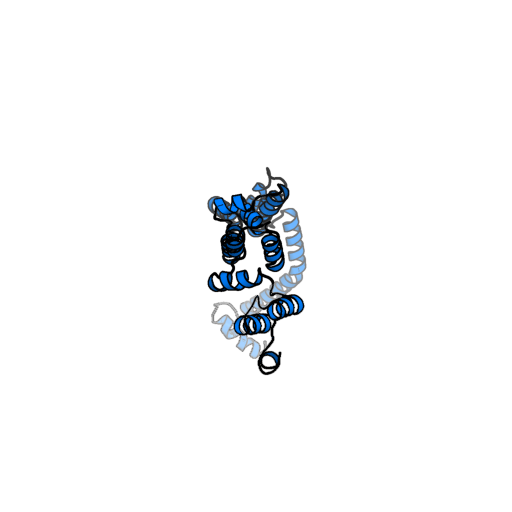8.864 3.402 -14.733 1.00 94.94 103 ALA A C 1
ATOM 810 O O . ALA A 1 103 ? 9.004 2.538 -13.865 1.00 94.94 103 ALA A O 1
ATOM 811 N N . ASN A 1 104 ? 8.397 4.623 -14.442 1.00 94.00 104 ASN A N 1
ATOM 812 C CA . ASN A 1 104 ? 7.894 4.974 -13.118 1.00 94.00 104 ASN A CA 1
ATOM 813 C C . ASN A 1 104 ? 6.518 4.340 -12.909 1.00 94.00 104 ASN A C 1
ATOM 815 O O . ASN A 1 104 ? 5.573 4.557 -13.667 1.00 94.00 104 ASN A O 1
ATOM 819 N N . TYR A 1 105 ? 6.405 3.557 -11.844 1.00 95.00 105 TYR A N 1
ATOM 820 C CA . TYR A 1 105 ? 5.163 2.904 -11.486 1.00 95.00 105 TYR A CA 1
ATOM 821 C C . TYR A 1 105 ? 4.160 3.927 -10.952 1.00 95.00 105 TYR A C 1
ATOM 823 O O . TYR A 1 105 ? 4.442 4.655 -9.996 1.00 95.00 105 TYR A O 1
ATOM 831 N N . LEU A 1 106 ? 2.961 3.923 -11.533 1.00 92.81 106 LEU A N 1
ATOM 832 C CA . LEU A 1 106 ? 1.809 4.633 -10.997 1.00 92.81 106 LEU A CA 1
ATOM 833 C C . LEU A 1 106 ? 0.886 3.648 -10.268 1.00 92.81 106 LEU A C 1
ATOM 835 O O . LEU A 1 106 ? 0.570 2.595 -10.825 1.00 92.81 106 LEU A O 1
ATOM 839 N N . PRO A 1 107 ? 0.429 3.987 -9.052 1.00 95.00 107 PRO A N 1
ATOM 840 C CA . PRO A 1 107 ? -0.435 3.123 -8.259 1.00 95.00 107 PRO A CA 1
ATOM 841 C C . PRO A 1 107 ? -1.783 2.879 -8.932 1.00 95.00 107 PRO A C 1
ATOM 843 O O . PRO A 1 107 ? -2.398 3.777 -9.514 1.00 95.00 107 PRO A O 1
ATOM 846 N N . ALA A 1 108 ? -2.274 1.652 -8.799 1.00 96.06 108 ALA A N 1
ATOM 847 C CA . ALA A 1 108 ? -3.609 1.280 -9.221 1.00 96.06 108 ALA A CA 1
ATOM 848 C C . ALA A 1 108 ? -4.664 1.962 -8.327 1.00 96.06 108 ALA A C 1
ATOM 850 O O . ALA A 1 108 ? -4.411 2.221 -7.146 1.00 96.06 108 ALA A O 1
ATOM 851 N N . PRO A 1 109 ? -5.897 2.178 -8.823 1.00 96.38 109 PRO A N 1
ATOM 852 C CA . PRO A 1 109 ? -6.957 2.814 -8.039 1.00 96.38 109 PRO A CA 1
ATOM 853 C C . PRO A 1 109 ? -7.205 2.164 -6.671 1.00 96.38 109 PRO A C 1
ATOM 855 O O . PRO A 1 109 ? -7.434 2.864 -5.693 1.00 96.38 109 PRO A O 1
ATOM 858 N N . ALA A 1 110 ? -7.111 0.834 -6.571 1.00 96.19 110 ALA A N 1
ATOM 859 C CA . ALA A 1 110 ? -7.289 0.121 -5.304 1.00 96.19 110 ALA A CA 1
ATOM 860 C C . ALA A 1 110 ? -6.203 0.453 -4.263 1.00 96.19 110 ALA A C 1
ATOM 862 O O . ALA A 1 110 ? -6.476 0.471 -3.065 1.00 96.19 110 ALA A O 1
ATOM 863 N N . GLU A 1 111 ? -4.981 0.734 -4.708 1.00 96.19 111 GLU A N 1
ATOM 864 C CA . GLU A 1 111 ? -3.862 1.089 -3.834 1.00 96.19 111 GLU A CA 1
ATOM 865 C C . GLU A 1 111 ? -4.022 2.519 -3.327 1.00 96.19 111 GLU A C 1
ATOM 867 O O . GLU A 1 111 ? -3.889 2.761 -2.132 1.00 96.19 111 GLU A O 1
ATOM 872 N N . ILE A 1 112 ? -4.436 3.433 -4.208 1.00 96.31 112 ILE A N 1
ATOM 873 C CA . ILE A 1 112 ? -4.795 4.808 -3.842 1.00 96.31 112 ILE A CA 1
ATOM 874 C C . ILE A 1 112 ? -5.944 4.809 -2.822 1.00 96.31 112 ILE A C 1
ATOM 876 O O . ILE A 1 112 ? -5.875 5.517 -1.820 1.00 96.31 112 ILE A O 1
ATOM 880 N N . MET A 1 113 ? -6.977 3.986 -3.033 1.00 94.31 113 MET A N 1
ATOM 881 C CA . MET A 1 113 ? -8.082 3.837 -2.076 1.00 94.31 113 MET A CA 1
ATOM 882 C C . MET A 1 113 ? -7.595 3.318 -0.721 1.00 94.31 113 MET A C 1
ATOM 884 O O . MET A 1 113 ? -8.040 3.804 0.314 1.00 94.31 113 MET A O 1
ATOM 888 N N . ARG A 1 114 ? -6.651 2.369 -0.710 1.00 93.31 114 ARG A N 1
ATOM 889 C CA . ARG A 1 114 ? -6.032 1.893 0.532 1.00 93.31 114 ARG A CA 1
ATOM 890 C C . ARG A 1 114 ? -5.244 2.998 1.234 1.00 93.31 114 ARG A C 1
ATOM 892 O O . ARG A 1 114 ? -5.294 3.071 2.454 1.00 93.31 114 ARG A O 1
ATOM 899 N N . TRP A 1 115 ? -4.517 3.836 0.500 1.00 95.19 115 TRP A N 1
ATOM 900 C CA . TRP A 1 115 ? -3.788 4.964 1.085 1.00 95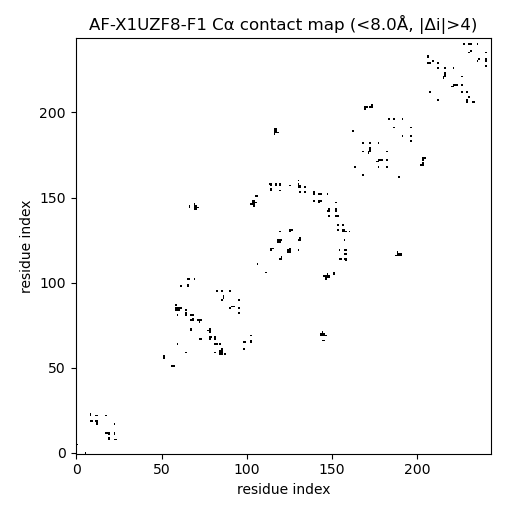.19 115 TRP A CA 1
ATOM 901 C C . TRP A 1 115 ? -4.737 5.985 1.704 1.00 95.19 115 TRP A C 1
ATOM 903 O O . TRP A 1 115 ? -4.498 6.425 2.824 1.00 95.19 115 TRP A O 1
ATOM 913 N N . ALA A 1 116 ? -5.841 6.290 1.019 1.00 92.75 116 ALA A N 1
ATOM 914 C CA . ALA A 1 116 ? -6.891 7.144 1.562 1.00 92.75 116 ALA A CA 1
ATOM 915 C C . ALA A 1 116 ? -7.492 6.549 2.844 1.00 92.75 116 ALA A C 1
ATOM 917 O O . ALA A 1 116 ? -7.556 7.233 3.854 1.00 92.75 116 ALA A O 1
ATOM 918 N N . ALA A 1 117 ? -7.836 5.258 2.838 1.00 90.25 117 ALA A N 1
ATOM 919 C CA . ALA A 1 117 ? -8.379 4.564 4.007 1.00 90.25 117 ALA A CA 1
ATOM 920 C C . ALA A 1 117 ? -7.397 4.469 5.191 1.00 90.25 117 ALA A C 1
ATOM 922 O O . ALA A 1 117 ? -7.816 4.251 6.319 1.00 90.25 117 ALA A O 1
ATOM 923 N N . ARG A 1 118 ? -6.087 4.588 4.938 1.00 91.88 118 ARG A N 1
ATOM 924 C CA . ARG A 1 118 ? -5.031 4.580 5.964 1.00 91.88 118 ARG A CA 1
ATOM 925 C C . ARG A 1 118 ? -4.484 5.968 6.261 1.00 91.88 118 ARG A C 1
ATOM 927 O O . ARG A 1 118 ? -3.347 6.076 6.704 1.00 91.88 118 ARG A O 1
ATOM 934 N N . GLU A 1 119 ? -5.265 7.008 5.976 1.00 92.19 119 GLU A N 1
ATOM 935 C CA . GLU A 1 119 ? -4.948 8.398 6.321 1.00 92.19 119 GLU A CA 1
ATOM 936 C C . GLU A 1 119 ? -3.576 8.873 5.796 1.00 92.19 119 GLU A C 1
ATOM 938 O O . GLU A 1 119 ? -2.961 9.799 6.318 1.00 92.19 119 GLU A O 1
ATOM 943 N N . VAL A 1 120 ? -3.074 8.253 4.720 1.00 94.81 120 VAL A N 1
ATOM 944 C CA . VAL A 1 120 ? -1.738 8.535 4.161 1.00 94.81 120 VAL A CA 1
ATOM 945 C C . VAL A 1 120 ? -1.664 9.935 3.550 1.00 94.81 120 VAL A C 1
ATOM 947 O O . VAL A 1 120 ? -0.582 10.528 3.491 1.00 94.81 120 VAL A O 1
ATOM 950 N N . PHE A 1 121 ? -2.803 10.446 3.076 1.00 95.06 121 PHE A N 1
ATOM 951 C CA . PHE A 1 121 ? -2.928 11.766 2.460 1.00 95.06 121 PHE A CA 1
ATOM 952 C C . PHE A 1 121 ? -3.200 12.889 3.464 1.00 95.06 121 PHE A C 1
ATOM 954 O O . PHE A 1 121 ? -3.108 14.051 3.077 1.00 95.06 121 PHE A O 1
ATOM 961 N N . GLU A 1 122 ? -3.488 12.562 4.726 1.00 93.56 122 GLU A N 1
ATOM 962 C CA . GLU A 1 122 ? -3.824 13.526 5.773 1.00 93.56 122 GLU A CA 1
ATOM 963 C C . GLU A 1 122 ? -2.588 13.782 6.656 1.00 93.56 122 GLU A C 1
ATOM 965 O O . GLU A 1 122 ? -2.248 12.939 7.490 1.00 93.56 122 GLU A O 1
ATOM 970 N N . PRO A 1 123 ? -1.872 14.919 6.507 1.00 93.81 123 PRO A N 1
ATOM 971 C CA . PRO A 1 123 ? -0.567 15.111 7.148 1.00 93.81 123 PRO A CA 1
ATOM 972 C C . PRO A 1 123 ? -0.612 15.030 8.677 1.00 93.81 123 PRO A C 1
ATOM 974 O O . PRO A 1 123 ? 0.278 14.438 9.283 1.00 93.81 123 PRO A O 1
ATOM 977 N N . GLU A 1 124 ? -1.664 15.579 9.292 1.00 92.12 124 GLU A N 1
ATOM 978 C CA . GLU A 1 124 ? -1.850 15.561 10.748 1.00 92.12 124 GLU A CA 1
ATOM 979 C C . GLU A 1 124 ? -2.031 14.131 11.277 1.00 92.12 124 GLU A C 1
ATOM 981 O O . GLU A 1 124 ? -1.437 13.764 12.290 1.00 92.12 124 GLU A O 1
ATOM 986 N N . GLN A 1 125 ? -2.797 13.294 10.569 1.00 89.75 125 GLN A N 1
ATOM 987 C CA . GL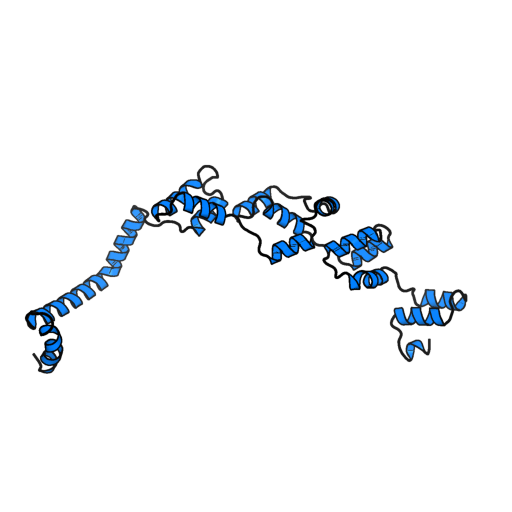N A 1 125 ? -3.015 11.894 10.948 1.00 89.75 125 GLN A CA 1
ATOM 988 C C . GLN A 1 125 ? -1.778 11.037 10.671 1.00 89.75 125 GLN A C 1
ATOM 990 O O . GLN A 1 125 ? -1.378 10.230 11.509 1.00 89.75 125 GLN A O 1
ATOM 995 N N . ARG A 1 126 ? -1.111 11.258 9.533 1.00 93.06 126 ARG A N 1
ATOM 996 C CA . ARG A 1 126 ? 0.138 10.577 9.170 1.00 93.06 126 ARG A CA 1
ATOM 997 C C . ARG A 1 126 ? 1.241 10.797 10.205 1.00 93.06 126 ARG A C 1
ATOM 999 O O . ARG A 1 126 ? 1.980 9.861 10.513 1.00 93.06 126 ARG A O 1
ATOM 1006 N N . GLU A 1 127 ? 1.337 12.013 10.744 1.00 93.56 127 GLU A N 1
ATOM 1007 C CA . GLU A 1 127 ? 2.241 12.340 11.848 1.00 93.56 127 GLU A CA 1
ATOM 1008 C C . GLU A 1 127 ? 1.770 11.708 13.164 1.00 93.56 127 GLU A C 1
ATOM 1010 O O . GLU A 1 127 ? 2.559 11.026 13.821 1.00 93.56 127 GLU A O 1
ATOM 1015 N N . LYS A 1 128 ? 0.485 11.863 13.517 1.00 89.06 128 LYS A N 1
ATOM 1016 C CA . LYS A 1 128 ? -0.109 11.310 14.747 1.00 89.06 128 LYS A CA 1
ATOM 1017 C C . LYS A 1 128 ? 0.096 9.799 14.880 1.00 89.06 128 LYS A C 1
ATOM 1019 O O . LYS A 1 128 ? 0.427 9.325 15.965 1.00 89.06 128 LYS A O 1
ATOM 1024 N N . PHE A 1 129 ? -0.094 9.054 13.795 1.00 89.19 129 PHE A N 1
ATOM 1025 C CA . PHE A 1 129 ? 0.062 7.597 13.760 1.00 89.19 129 PHE A CA 1
ATOM 1026 C C . PHE A 1 129 ? 1.482 7.143 13.407 1.00 89.19 129 PHE A C 1
ATOM 1028 O O . PHE A 1 129 ? 1.738 5.946 13.300 1.00 89.19 129 PHE A O 1
ATOM 1035 N N . GLU A 1 130 ? 2.414 8.084 13.233 1.00 94.25 130 GLU A N 1
ATOM 1036 C CA . GLU A 1 130 ? 3.809 7.817 12.892 1.00 94.25 130 GLU A CA 1
ATOM 1037 C C . GLU A 1 130 ? 3.966 6.898 11.659 1.00 94.25 130 GLU A C 1
ATOM 1039 O O . GLU A 1 130 ? 4.832 6.022 11.627 1.00 94.25 130 GLU A O 1
ATOM 1044 N N . LEU A 1 131 ? 3.143 7.075 10.618 1.00 94.94 131 LEU A N 1
ATOM 1045 C CA . LEU A 1 131 ? 3.056 6.102 9.516 1.00 94.94 131 LEU A CA 1
ATOM 1046 C C . LEU A 1 131 ? 4.366 5.960 8.716 1.00 94.94 131 LEU A C 1
ATOM 1048 O O . LEU A 1 131 ? 4.635 4.905 8.142 1.00 94.94 131 LEU A O 1
ATOM 1052 N N . ASP A 1 132 ? 5.208 6.995 8.704 1.00 96.19 132 ASP A N 1
ATOM 1053 C CA . ASP A 1 132 ? 6.533 6.987 8.062 1.00 96.19 132 ASP A CA 1
ATOM 1054 C C . ASP A 1 132 ? 7.640 6.354 8.915 1.00 96.19 132 ASP A C 1
ATOM 1056 O O . ASP A 1 132 ? 8.796 6.251 8.485 1.00 96.19 132 ASP A O 1
ATOM 1060 N N . LYS A 1 133 ? 7.325 5.951 10.147 1.00 96.38 133 LYS A N 1
ATOM 1061 C CA . LYS A 1 133 ? 8.321 5.452 11.090 1.00 96.38 133 LYS A CA 1
ATOM 1062 C C . LYS A 1 133 ? 8.972 4.178 10.569 1.00 96.38 133 LYS A C 1
ATOM 1064 O O . LYS A 1 133 ? 8.364 3.362 9.882 1.00 96.38 133 LYS A O 1
ATOM 1069 N N . PHE A 1 134 ? 10.249 4.021 10.904 1.00 96.50 134 PHE A N 1
ATOM 1070 C CA . PHE A 1 134 ? 11.072 2.872 10.525 1.00 96.50 134 PHE A CA 1
ATOM 1071 C C . PHE A 1 134 ? 11.241 2.633 9.017 1.00 96.50 134 PHE A C 1
ATOM 1073 O O . PHE A 1 134 ? 11.726 1.565 8.667 1.00 96.50 134 PHE A O 1
ATOM 1080 N N . LEU A 1 135 ? 10.915 3.598 8.144 1.00 96.50 135 LEU A N 1
ATOM 1081 C CA . LEU A 1 135 ? 11.165 3.507 6.701 1.00 96.50 135 LEU A CA 1
ATOM 1082 C C . LEU A 1 135 ? 12.656 3.242 6.418 1.00 96.50 135 LEU A C 1
ATOM 1084 O O . LEU A 1 135 ? 13.479 4.141 6.626 1.00 96.50 135 LEU A O 1
ATOM 1088 N N . PRO A 1 136 ? 13.034 2.041 5.939 1.00 96.25 136 PRO A N 1
ATOM 1089 C CA . PRO A 1 136 ? 14.431 1.722 5.715 1.00 96.25 136 PRO A CA 1
ATOM 1090 C C . PRO A 1 136 ? 14.887 2.240 4.350 1.00 96.25 136 PRO A C 1
ATOM 1092 O O . PRO A 1 136 ? 14.140 2.241 3.366 1.00 96.25 136 PRO A O 1
ATOM 1095 N N . THR A 1 137 ? 16.155 2.636 4.264 1.00 95.62 137 THR A N 1
ATOM 1096 C CA . THR A 1 137 ? 16.787 3.061 3.006 1.00 95.62 137 THR A CA 1
ATOM 1097 C 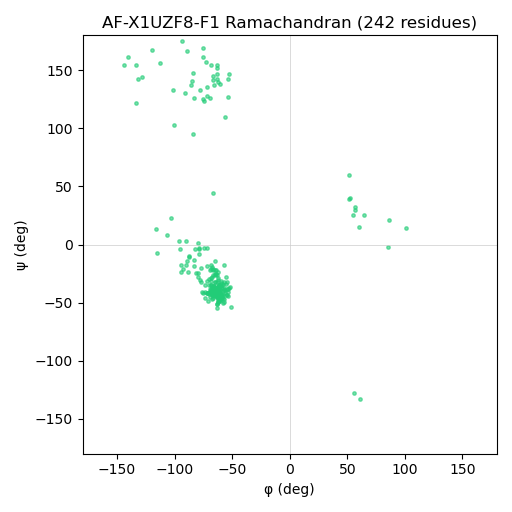C . THR A 1 137 ? 16.739 1.970 1.937 1.00 95.62 137 THR A C 1
ATOM 1099 O O . THR A 1 137 ? 16.544 2.250 0.756 1.00 95.62 137 THR A O 1
ATOM 1102 N N . GLU A 1 138 ? 16.831 0.715 2.361 1.00 96.12 138 GLU A N 1
ATOM 1103 C CA . GLU A 1 138 ? 16.799 -0.477 1.529 1.00 96.12 138 GLU A CA 1
ATOM 1104 C C . GLU A 1 138 ? 15.430 -0.668 0.876 1.00 96.12 138 GLU A C 1
ATOM 1106 O O . GLU A 1 138 ? 15.362 -1.077 -0.281 1.00 96.12 138 GLU A O 1
ATOM 1111 N N . PHE A 1 139 ? 14.334 -0.334 1.569 1.00 97.06 139 PHE A N 1
ATOM 1112 C CA . PHE A 1 139 ? 13.006 -0.367 0.954 1.00 97.06 139 PHE A CA 1
ATOM 1113 C C . PHE A 1 139 ? 12.938 0.622 -0.210 1.00 97.06 139 PHE A C 1
ATOM 1115 O O . PHE A 1 139 ? 12.503 0.245 -1.294 1.00 97.06 139 PHE A O 1
ATOM 1122 N N . MET A 1 140 ? 13.435 1.849 -0.023 1.00 96.31 140 MET A N 1
ATOM 1123 C CA . MET A 1 140 ? 13.466 2.855 -1.089 1.00 96.31 140 MET A CA 1
ATOM 1124 C C . MET A 1 140 ? 14.341 2.409 -2.268 1.00 96.31 140 MET A C 1
ATOM 1126 O O . MET A 1 140 ? 13.972 2.617 -3.424 1.00 96.31 140 MET A O 1
ATOM 1130 N N . GLU A 1 141 ? 15.474 1.759 -1.992 1.00 94.81 141 GLU A N 1
ATOM 1131 C CA . GLU A 1 141 ? 16.346 1.201 -3.027 1.00 94.81 141 GLU A CA 1
ATOM 1132 C C . GLU A 1 141 ? 15.635 0.104 -3.837 1.00 94.81 141 GLU A C 1
ATOM 1134 O O . GLU A 1 141 ? 15.613 0.151 -5.069 1.00 94.81 141 GLU A O 1
ATOM 1139 N N . TRP A 1 142 ? 15.037 -0.883 -3.165 1.00 96.19 142 TRP A N 1
ATOM 1140 C CA . TRP A 1 142 ? 14.354 -1.997 -3.828 1.00 96.19 142 TRP A CA 1
ATOM 1141 C C . TRP A 1 142 ? 13.078 -1.564 -4.550 1.00 96.19 142 TRP A C 1
ATOM 1143 O O . TRP A 1 142 ? 12.829 -2.038 -5.659 1.00 96.19 142 TRP A O 1
ATOM 1153 N N . ALA A 1 143 ? 12.315 -0.635 -3.974 1.00 96.50 143 ALA A N 1
ATOM 1154 C CA . ALA A 1 143 ? 11.153 -0.025 -4.610 1.00 96.50 143 ALA A CA 1
ATOM 1155 C C . ALA A 1 143 ? 11.557 0.700 -5.906 1.00 96.50 143 ALA A C 1
ATOM 1157 O O . ALA A 1 143 ? 10.951 0.485 -6.959 1.00 96.50 143 ALA A O 1
ATOM 1158 N N . GLY A 1 144 ? 12.661 1.456 -5.880 1.00 95.62 144 GLY A N 1
ATOM 1159 C CA . GLY A 1 144 ? 13.182 2.130 -7.068 1.00 95.62 144 GLY A CA 1
ATOM 1160 C C . GLY A 1 144 ? 13.553 1.170 -8.203 1.00 95.62 144 GLY A C 1
ATOM 1161 O O . GLY A 1 144 ? 13.276 1.459 -9.365 1.00 95.62 144 GLY A O 1
ATOM 1162 N N . LYS A 1 145 ? 14.081 -0.021 -7.884 1.00 95.12 145 LYS A N 1
ATOM 1163 C CA . LYS A 1 145 ? 14.421 -1.061 -8.881 1.00 95.12 145 LYS A CA 1
ATOM 1164 C C . LYS A 1 145 ? 13.211 -1.637 -9.624 1.00 95.12 145 LYS A C 1
ATOM 1166 O O . LYS A 1 145 ? 13.397 -2.323 -10.633 1.00 95.12 145 LYS A O 1
ATOM 1171 N N . VAL A 1 146 ? 11.999 -1.385 -9.134 1.00 95.31 146 VAL A N 1
ATOM 1172 C CA . VAL A 1 146 ? 10.732 -1.782 -9.767 1.00 95.31 146 VAL A CA 1
ATOM 1173 C C . VAL A 1 146 ? 9.879 -0.581 -10.189 1.00 95.31 146 VAL A C 1
ATOM 1175 O O . VAL A 1 146 ? 8.707 -0.750 -10.504 1.00 95.31 146 VAL A O 1
ATOM 1178 N N . GLY A 1 147 ? 10.454 0.627 -10.208 1.00 95.62 147 GLY A N 1
ATOM 1179 C CA . GLY A 1 147 ? 9.769 1.845 -10.654 1.00 95.62 147 GLY A CA 1
ATOM 1180 C C . GLY A 1 147 ? 8.943 2.543 -9.574 1.00 95.62 147 GLY A C 1
ATOM 1181 O O . GLY A 1 147 ? 8.400 3.614 -9.825 1.00 95.62 147 GLY A O 1
ATOM 1182 N N . ILE A 1 148 ? 8.868 1.993 -8.360 1.00 96.50 148 ILE A N 1
ATOM 1183 C CA . ILE A 1 148 ? 8.163 2.600 -7.227 1.00 96.50 148 ILE A CA 1
ATOM 1184 C C . ILE A 1 148 ? 9.115 3.601 -6.562 1.00 96.50 148 ILE A C 1
ATOM 1186 O O . ILE A 1 148 ? 9.962 3.233 -5.749 1.00 96.50 148 ILE A O 1
ATOM 1190 N N . THR A 1 149 ? 9.022 4.876 -6.935 1.00 92.81 149 THR A N 1
ATOM 1191 C CA . THR A 1 149 ? 9.964 5.919 -6.494 1.00 92.81 149 THR A CA 1
ATOM 1192 C C . THR A 1 149 ? 9.274 7.042 -5.715 1.00 92.81 149 THR A C 1
ATOM 1194 O O . THR A 1 149 ? 8.048 7.140 -5.664 1.00 92.81 149 THR A O 1
ATOM 1197 N N . GLY A 1 150 ? 10.077 7.889 -5.063 1.00 92.75 150 GLY A N 1
ATOM 1198 C CA . GLY A 1 150 ? 9.611 9.137 -4.458 1.00 92.75 150 GLY A CA 1
ATOM 1199 C C . GLY A 1 150 ? 8.474 8.958 -3.449 1.00 92.75 150 GLY A C 1
ATOM 1200 O O . GLY A 1 150 ? 8.583 8.188 -2.495 1.00 92.75 150 GLY A O 1
ATOM 1201 N N . GLU A 1 151 ? 7.400 9.719 -3.644 1.00 93.81 151 GLU A N 1
ATOM 1202 C CA . GLU A 1 151 ? 6.235 9.739 -2.757 1.00 93.81 151 GLU A CA 1
ATOM 1203 C C . GLU A 1 151 ? 5.411 8.448 -2.825 1.00 93.81 151 GLU A C 1
ATOM 1205 O O . GLU A 1 151 ? 4.942 7.973 -1.795 1.00 93.81 151 GLU A O 1
ATOM 1210 N N . VAL A 1 152 ? 5.317 7.817 -4.000 1.00 96.38 152 VAL A N 1
ATOM 1211 C CA . VAL A 1 152 ? 4.610 6.537 -4.181 1.00 96.38 152 VAL A CA 1
ATOM 1212 C C . VAL A 1 152 ? 5.206 5.475 -3.254 1.00 96.38 152 VAL A C 1
ATOM 1214 O O . VAL A 1 152 ? 4.472 4.819 -2.518 1.00 96.38 152 VAL A O 1
ATOM 1217 N N . ALA A 1 153 ? 6.538 5.358 -3.211 1.00 96.88 153 ALA A N 1
ATOM 1218 C CA . ALA A 1 153 ? 7.220 4.442 -2.295 1.00 96.88 153 ALA A CA 1
ATOM 1219 C C . ALA A 1 153 ? 6.895 4.751 -0.825 1.00 96.88 153 ALA A C 1
ATOM 1221 O O . ALA A 1 153 ? 6.530 3.855 -0.062 1.00 96.88 153 ALA A O 1
ATOM 1222 N N . LYS A 1 154 ? 6.962 6.028 -0.431 1.00 96.75 154 LYS A N 1
ATOM 1223 C CA . LYS A 1 154 ? 6.632 6.452 0.938 1.00 96.75 154 LYS A CA 1
ATOM 1224 C C . LYS A 1 154 ? 5.180 6.158 1.311 1.00 96.75 154 LYS A C 1
ATOM 1226 O O . LYS A 1 154 ? 4.918 5.821 2.455 1.00 96.75 154 LYS A O 1
ATOM 1231 N N . ASN A 1 155 ? 4.244 6.253 0.373 1.00 97.12 155 ASN A N 1
ATOM 1232 C CA . ASN A 1 155 ? 2.828 5.961 0.611 1.00 97.12 155 ASN A CA 1
ATOM 1233 C C . ASN A 1 155 ? 2.554 4.457 0.739 1.00 97.12 155 ASN A C 1
ATOM 1235 O O . ASN A 1 155 ? 1.750 4.035 1.575 1.00 97.12 155 ASN A O 1
ATOM 1239 N N . TYR A 1 156 ? 3.277 3.627 -0.016 1.00 96.88 156 TYR A N 1
ATOM 1240 C CA . TYR A 1 156 ? 3.283 2.185 0.229 1.00 96.88 156 TYR A CA 1
ATOM 1241 C C . TYR A 1 156 ? 3.779 1.849 1.626 1.00 96.88 156 TYR A C 1
ATOM 1243 O O . TYR A 1 156 ? 3.158 1.027 2.2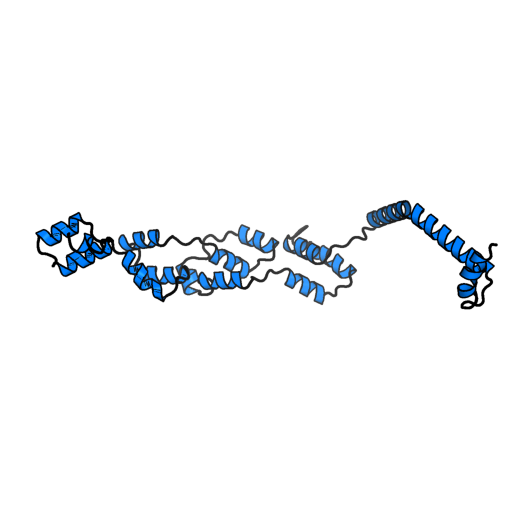95 1.00 96.88 156 TYR A O 1
ATOM 1251 N N . TRP A 1 157 ? 4.852 2.501 2.076 1.00 97.19 157 TRP A N 1
ATOM 1252 C CA . TRP A 1 157 ? 5.304 2.340 3.450 1.00 97.19 157 TRP A CA 1
ATOM 1253 C C . TRP A 1 157 ? 4.239 2.840 4.426 1.00 97.19 157 TRP A C 1
ATOM 1255 O O . TRP A 1 157 ? 3.746 2.069 5.227 1.00 97.19 157 TRP A O 1
ATOM 1265 N N . ALA A 1 158 ? 3.756 4.070 4.315 1.00 96.44 158 ALA A N 1
ATOM 1266 C CA . ALA A 1 158 ? 2.764 4.596 5.252 1.00 96.44 158 ALA A CA 1
ATOM 1267 C C . ALA A 1 158 ? 1.483 3.736 5.378 1.00 96.44 158 ALA A C 1
ATOM 1269 O O . ALA A 1 158 ? 0.877 3.687 6.441 1.00 96.44 158 ALA A O 1
ATOM 1270 N N . SER A 1 159 ? 1.096 2.988 4.339 1.00 95.69 159 SER A N 1
ATOM 1271 C CA . SER A 1 159 ? -0.089 2.109 4.352 1.00 95.69 159 SER A CA 1
ATOM 1272 C C . SER A 1 159 ? 0.178 0.625 4.670 1.00 95.69 159 SER A C 1
ATOM 1274 O O . SER A 1 159 ? -0.755 -0.195 4.615 1.00 95.69 159 SER A O 1
ATOM 1276 N N . HIS A 1 160 ? 1.425 0.242 4.973 1.00 94.12 160 HIS A N 1
ATOM 1277 C CA . HIS A 1 160 ? 1.807 -1.164 5.165 1.00 94.12 160 HIS A CA 1
ATOM 1278 C C . HIS A 1 160 ? 1.387 -1.744 6.522 1.00 94.12 160 HIS A C 1
ATOM 1280 O O . HIS A 1 160 ? 1.285 -2.964 6.645 1.00 94.12 160 HIS A O 1
ATOM 1286 N N . TRP A 1 161 ? 1.126 -0.887 7.513 1.00 93.31 161 TRP A N 1
ATOM 1287 C CA . TRP A 1 161 ? 0.890 -1.279 8.899 1.00 93.31 161 TRP A CA 1
ATOM 1288 C C . TRP A 1 161 ? -0.325 -2.197 9.082 1.00 93.31 161 TRP A C 1
ATOM 1290 O O . TRP A 1 161 ? -1.413 -1.984 8.525 1.00 93.31 161 TRP A O 1
ATOM 1300 N N . GLU A 1 162 ? -0.145 -3.207 9.929 1.00 90.62 162 GLU A N 1
ATOM 1301 C CA . GLU A 1 162 ? -1.235 -4.032 10.436 1.00 90.62 162 GLU A CA 1
ATOM 1302 C C . GLU A 1 162 ? -1.901 -3.331 11.619 1.00 90.62 162 GLU A C 1
ATOM 1304 O O . GLU A 1 162 ? -1.245 -2.963 12.592 1.00 90.62 162 GLU A O 1
ATOM 1309 N N . LEU A 1 163 ? -3.219 -3.155 11.540 1.00 88.25 163 LEU A N 1
ATOM 1310 C CA . LEU A 1 163 ? -3.975 -2.502 12.603 1.00 88.25 163 LEU A CA 1
ATOM 1311 C C . LEU A 1 163 ? -4.343 -3.518 13.687 1.00 88.25 163 LEU A C 1
ATOM 1313 O O . LEU A 1 163 ? -4.728 -4.647 13.359 1.00 88.25 163 LEU A O 1
ATOM 1317 N N . PRO A 1 164 ? -4.285 -3.134 14.975 1.00 89.56 164 PRO A N 1
ATOM 1318 C CA . PRO A 1 164 ? -4.784 -3.966 16.055 1.00 89.56 164 PRO A CA 1
ATOM 1319 C C . PRO A 1 164 ? -6.239 -4.391 15.836 1.00 89.56 164 PRO A C 1
ATOM 1321 O O . PRO A 1 164 ? -7.090 -3.619 15.396 1.00 89.56 164 PRO A O 1
ATOM 1324 N N . GLY A 1 165 ? -6.559 -5.627 16.215 1.00 88.81 165 GLY A N 1
ATOM 1325 C CA . GLY A 1 165 ? -7.945 -6.082 16.231 1.00 88.81 165 GLY A CA 1
ATOM 1326 C C . GLY A 1 165 ? -8.794 -5.287 17.231 1.00 88.81 165 GLY A C 1
ATOM 1327 O O . GLY A 1 165 ? -8.306 -4.846 18.273 1.00 88.81 165 GLY A O 1
ATOM 1328 N N . ILE A 1 166 ? -10.098 -5.180 16.959 1.00 85.94 166 ILE A N 1
ATOM 1329 C CA . ILE A 1 166 ? -11.054 -4.429 17.795 1.00 85.94 166 ILE A CA 1
ATOM 1330 C C . ILE A 1 166 ? -11.004 -4.884 19.262 1.00 85.94 166 ILE A C 1
ATOM 1332 O O . ILE A 1 166 ? -11.051 -4.053 20.161 1.00 85.94 166 ILE A O 1
ATOM 1336 N N . THR A 1 167 ? -10.846 -6.184 19.533 1.00 89.12 167 THR A N 1
ATOM 1337 C CA . THR A 1 167 ? -10.754 -6.712 20.906 1.00 89.12 167 THR A CA 1
ATOM 1338 C C . THR A 1 167 ? -9.551 -6.165 21.678 1.00 89.12 167 THR A C 1
ATOM 1340 O O . THR A 1 167 ? -9.670 -5.905 22.873 1.00 89.12 167 THR A O 1
ATOM 1343 N N . SER A 1 168 ? -8.413 -5.951 21.015 1.00 92.69 168 SER A N 1
ATOM 1344 C CA . SER A 1 168 ? -7.234 -5.350 21.647 1.00 92.69 168 SER A CA 1
ATOM 1345 C C . SER A 1 168 ? -7.495 -3.888 22.005 1.00 92.69 168 SER A C 1
ATOM 1347 O O . SER A 1 168 ? -7.197 -3.466 23.118 1.00 92.69 168 SER A O 1
ATOM 1349 N N . ILE A 1 169 ? -8.135 -3.140 21.102 1.00 92.00 169 ILE A N 1
ATOM 1350 C CA . ILE A 1 169 ? -8.525 -1.741 21.337 1.00 92.00 169 ILE A CA 1
ATOM 1351 C C . ILE A 1 169 ? -9.536 -1.625 22.477 1.00 92.00 169 ILE A C 1
ATOM 1353 O O . ILE A 1 169 ? -9.398 -0.764 23.343 1.00 92.00 169 ILE A O 1
ATOM 1357 N N . MET A 1 170 ? -10.513 -2.534 22.530 1.00 90.94 170 MET A N 1
ATOM 1358 C CA . MET A 1 170 ? -11.466 -2.627 23.637 1.00 90.94 170 MET A CA 1
ATOM 1359 C C . MET A 1 170 ? -10.757 -2.779 24.982 1.00 90.94 170 MET A C 1
ATOM 1361 O O . MET A 1 170 ? -11.147 -2.148 25.961 1.00 90.94 170 MET A O 1
ATOM 1365 N N . GLU A 1 171 ? -9.733 -3.628 25.042 1.00 92.75 171 GLU A N 1
ATOM 1366 C CA . GLU A 1 171 ? -8.988 -3.880 26.272 1.00 92.75 171 GLU A CA 1
ATOM 1367 C C . GLU A 1 171 ? -8.117 -2.685 26.676 1.00 92.75 171 GLU A C 1
ATOM 1369 O O . GLU A 1 171 ? -8.113 -2.313 27.849 1.00 92.75 171 GLU A O 1
ATOM 1374 N N . LEU A 1 172 ? -7.443 -2.037 25.720 1.00 95.06 172 LEU A N 1
ATOM 1375 C CA . LEU A 1 172 ? -6.686 -0.804 25.967 1.00 95.06 172 LEU A CA 1
ATOM 1376 C C . LEU A 1 172 ? -7.590 0.306 26.519 1.00 95.06 172 LEU A C 1
ATOM 1378 O O . LEU A 1 172 ? -7.273 0.920 27.538 1.00 95.06 172 LEU A O 1
ATOM 1382 N N . TRP A 1 173 ? -8.768 0.492 25.923 1.00 94.75 173 TRP A N 1
ATOM 1383 C CA . TRP A 1 173 ? -9.756 1.447 26.417 1.00 94.75 173 TRP A CA 1
ATOM 1384 C C . TRP A 1 173 ? -10.273 1.086 27.819 1.00 94.75 173 TRP A C 1
ATOM 1386 O O . TRP A 1 173 ? -10.315 1.936 28.706 1.00 94.75 173 TRP A O 1
ATOM 1396 N N . ARG A 1 174 ? -10.602 -0.190 28.088 1.00 92.56 174 ARG A N 1
ATOM 1397 C CA . ARG A 1 174 ? -11.035 -0.645 29.431 1.00 92.56 174 ARG A CA 1
ATOM 1398 C C . ARG A 1 174 ? -9.974 -0.394 30.501 1.00 92.56 174 ARG A C 1
ATOM 1400 O O . ARG A 1 174 ? -10.319 -0.127 31.654 1.00 92.56 174 ARG A O 1
ATOM 1407 N N . ARG A 1 175 ? -8.698 -0.483 30.121 1.00 93.88 175 ARG A N 1
ATOM 1408 C CA . ARG A 1 175 ? -7.539 -0.183 30.972 1.00 93.88 175 ARG A CA 1
ATOM 1409 C C . ARG A 1 175 ? -7.251 1.308 31.107 1.00 93.88 175 ARG A C 1
ATOM 1411 O O . ARG A 1 175 ? -6.412 1.665 31.923 1.00 93.88 175 ARG A O 1
ATOM 1418 N N . LYS A 1 176 ? -8.005 2.159 30.402 1.00 93.81 176 LYS A N 1
ATOM 1419 C CA . LYS A 1 176 ? -7.844 3.619 30.357 1.00 93.81 176 LYS A CA 1
ATOM 1420 C C . LYS A 1 176 ? -6.520 4.060 29.728 1.00 93.81 176 LYS A C 1
ATOM 1422 O O . LYS A 1 176 ? -6.044 5.148 30.027 1.00 93.81 176 LYS A O 1
ATOM 1427 N N . GLU A 1 177 ? -5.959 3.216 28.865 1.00 96.44 177 GLU A N 1
ATOM 1428 C CA . GLU A 1 177 ? -4.796 3.550 28.035 1.00 96.44 177 GLU A CA 1
ATOM 1429 C C . GLU A 1 177 ? -5.214 4.299 26.762 1.00 96.44 177 GLU A C 1
ATOM 1431 O O . GLU A 1 177 ? -4.382 4.937 26.134 1.00 96.44 177 GLU A O 1
ATOM 1436 N N . LEU A 1 178 ? -6.498 4.218 26.386 1.00 94.00 178 LEU A N 1
ATOM 1437 C CA . LEU A 1 178 ? -7.095 4.969 25.281 1.00 94.00 178 LEU A CA 1
ATOM 1438 C C . LEU A 1 178 ? -8.354 5.705 25.741 1.00 94.00 178 LEU A C 1
ATOM 1440 O O . LEU A 1 178 ? -9.145 5.187 26.537 1.00 94.00 178 LEU A O 1
ATOM 1444 N N . THR A 1 179 ? -8.552 6.890 25.181 1.00 93.00 179 THR A N 1
ATOM 1445 C CA . THR A 1 179 ? -9.742 7.734 25.303 1.00 93.00 179 THR A CA 1
ATOM 1446 C C . THR A 1 179 ? -10.779 7.414 24.221 1.00 93.00 179 THR A C 1
ATOM 1448 O O . THR A 1 179 ? -10.495 6.734 23.235 1.00 93.00 179 THR A O 1
ATOM 1451 N N . ASP A 1 180 ? -12.006 7.909 24.392 1.00 90.19 180 ASP A N 1
ATOM 1452 C CA . ASP A 1 180 ? -13.088 7.750 23.407 1.00 90.19 180 ASP A CA 1
ATOM 1453 C C . ASP A 1 180 ? -12.728 8.402 22.055 1.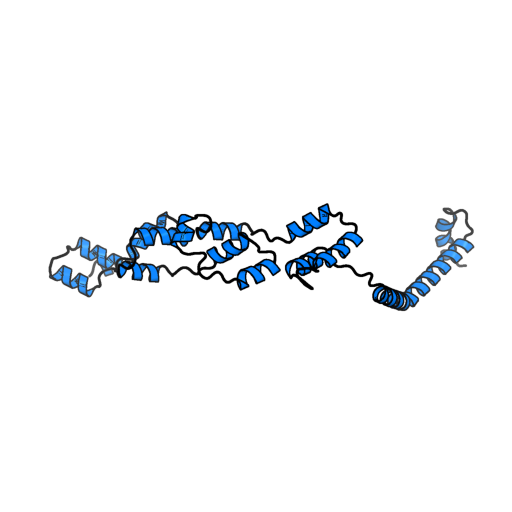00 90.19 180 ASP A C 1
ATOM 1455 O O . ASP A 1 180 ? -13.077 7.872 21.001 1.00 90.19 180 ASP A O 1
ATOM 1459 N N . GLU A 1 181 ? -11.996 9.521 22.085 1.00 90.56 181 GLU A N 1
ATOM 1460 C CA . GLU A 1 181 ? -11.517 10.235 20.896 1.00 90.56 181 GLU A CA 1
ATOM 1461 C C . GLU A 1 181 ? -10.464 9.413 20.141 1.00 90.56 181 GLU A C 1
ATOM 1463 O O . GLU A 1 181 ? -10.615 9.178 18.946 1.00 90.56 181 GLU A O 1
ATOM 1468 N N . GLU A 1 182 ? -9.473 8.856 20.844 1.00 90.94 182 GLU A N 1
ATOM 1469 C CA . GLU A 1 182 ? -8.456 7.988 20.231 1.00 90.94 182 GLU A CA 1
ATOM 1470 C C . GLU A 1 182 ? -9.062 6.717 19.617 1.00 90.94 182 GLU A C 1
ATOM 1472 O O . GLU A 1 182 ? -8.640 6.278 18.548 1.00 90.94 182 GLU A O 1
ATOM 1477 N N . VAL A 1 183 ? -10.088 6.135 20.250 1.00 90.75 183 VAL A N 1
ATOM 1478 C CA . VAL A 1 183 ? -10.829 4.997 19.676 1.00 90.75 183 VAL A CA 1
ATOM 1479 C C . VAL A 1 183 ? -11.607 5.414 18.425 1.00 90.75 183 VAL A C 1
ATOM 1481 O O . VAL A 1 183 ? -11.664 4.653 17.457 1.00 90.75 183 VAL A O 1
ATOM 1484 N N . SER A 1 184 ? -12.208 6.606 18.430 1.00 88.00 184 SER A N 1
ATOM 1485 C CA . SER A 1 184 ? -12.934 7.141 17.276 1.00 88.00 184 SER A CA 1
ATOM 1486 C C . SER A 1 184 ? -12.010 7.381 16.082 1.00 88.00 184 SER A C 1
ATOM 1488 O O . SER A 1 184 ? -12.360 7.004 14.960 1.00 88.00 184 SER A O 1
ATOM 1490 N N . ASP A 1 185 ? -10.828 7.947 16.324 1.00 86.25 185 ASP A N 1
ATOM 1491 C CA . ASP A 1 185 ? -9.808 8.165 15.297 1.00 86.25 185 ASP A CA 1
ATOM 1492 C C . ASP A 1 185 ? -9.315 6.837 14.721 1.00 86.25 185 ASP A C 1
ATOM 1494 O O . ASP A 1 185 ? -9.296 6.652 13.504 1.00 86.25 185 ASP A O 1
ATOM 1498 N N . PHE A 1 186 ? -9.047 5.856 15.587 1.00 88.06 186 PHE A N 1
ATOM 1499 C CA . PHE A 1 186 ? -8.657 4.513 15.162 1.00 88.06 186 PHE A CA 1
ATOM 1500 C C . PHE A 1 186 ? -9.724 3.819 14.296 1.00 88.06 186 PHE A C 1
ATOM 1502 O O . PHE A 1 186 ? -9.412 3.069 13.371 1.00 88.06 186 PHE A O 1
ATOM 1509 N N . TRP A 1 187 ? -11.013 4.053 14.555 1.00 87.81 187 TRP A N 1
ATOM 1510 C CA . TRP A 1 187 ? -12.076 3.532 13.690 1.00 87.81 187 TRP A CA 1
ATOM 1511 C C . TRP A 1 187 ? -12.112 4.169 12.310 1.00 87.81 187 TRP A C 1
ATOM 1513 O O . TRP A 1 187 ? -12.570 3.518 11.371 1.00 87.81 187 TRP A O 1
ATOM 1523 N N . THR A 1 188 ? -11.676 5.419 12.185 1.00 83.44 188 THR A N 1
ATOM 1524 C CA . THR A 1 188 ? -11.490 6.053 10.879 1.00 83.44 188 THR A CA 1
ATOM 1525 C C . THR A 1 188 ? -10.366 5.361 10.121 1.00 83.44 188 THR A C 1
ATOM 1527 O O . THR A 1 188 ? -10.604 4.912 9.007 1.00 83.44 188 THR A O 1
ATOM 1530 N N . GLU A 1 189 ? -9.234 5.105 10.775 1.00 83.56 189 GLU A N 1
ATOM 1531 C CA . GLU A 1 189 ? -8.094 4.399 10.173 1.00 83.56 189 GLU A CA 1
ATOM 1532 C C . GLU A 1 189 ? -8.398 2.931 9.792 1.00 83.56 189 GLU A C 1
ATOM 1534 O O . GLU A 1 189 ? -7.885 2.394 8.808 1.00 83.56 189 GLU A O 1
ATOM 1539 N N . LEU A 1 190 ? -9.267 2.254 10.550 1.00 83.25 190 LEU A N 1
ATOM 1540 C CA . LEU A 1 190 ? -9.783 0.924 10.195 1.00 83.25 190 LEU A CA 1
ATOM 1541 C C . LEU A 1 190 ? -10.780 0.935 9.024 1.00 83.25 190 LEU A C 1
ATOM 1543 O O . LEU A 1 190 ? -11.273 -0.136 8.658 1.00 83.25 190 LEU A O 1
ATOM 1547 N N . ASP A 1 191 ? -11.121 2.108 8.487 1.00 85.56 191 ASP A N 1
ATOM 1548 C CA . ASP A 1 191 ? -12.211 2.315 7.529 1.00 85.56 191 ASP A CA 1
ATOM 1549 C C . ASP A 1 191 ? -13.538 1.708 8.030 1.00 85.56 191 ASP A C 1
ATOM 1551 O O . ASP A 1 191 ? -14.321 1.078 7.313 1.00 85.56 191 ASP A O 1
ATOM 1555 N N . MET A 1 192 ? -13.790 1.843 9.337 1.00 86.81 192 MET A N 1
ATOM 1556 C CA . MET A 1 192 ? -14.992 1.304 9.958 1.00 86.81 192 MET A CA 1
ATOM 1557 C C . MET A 1 192 ? -16.191 2.181 9.605 1.00 86.81 192 MET A C 1
ATOM 1559 O O . MET A 1 192 ? -16.216 3.379 9.908 1.00 86.81 192 MET A O 1
ATOM 1563 N N . VAL A 1 193 ? -17.236 1.567 9.051 1.00 88.00 193 VAL A N 1
ATOM 1564 C CA . VAL A 1 193 ? -18.463 2.270 8.654 1.00 88.00 193 VAL A CA 1
ATOM 1565 C C . VAL A 1 193 ? -19.059 3.086 9.821 1.00 88.00 193 VAL A C 1
ATOM 1567 O O . VAL A 1 193 ? -19.309 2.525 10.890 1.00 88.00 193 VAL A O 1
ATOM 1570 N N . PRO A 1 194 ? -19.341 4.396 9.659 1.00 88.62 194 PRO A N 1
ATOM 1571 C CA . PRO A 1 194 ? -19.702 5.262 10.788 1.00 88.62 194 PRO A CA 1
ATOM 1572 C C . PRO A 1 194 ? -20.915 4.802 11.610 1.00 88.62 194 PRO A C 1
ATOM 1574 O O . PRO A 1 194 ? -20.914 4.899 12.832 1.00 88.62 194 PRO A O 1
ATOM 1577 N N . TRP A 1 195 ? -21.943 4.239 10.970 1.00 91.44 195 TRP A N 1
ATOM 1578 C CA . TRP A 1 195 ? -23.213 3.906 11.630 1.00 91.44 195 TRP A CA 1
ATOM 1579 C C . TRP A 1 195 ? -23.117 2.794 12.695 1.00 91.44 195 TRP A C 1
ATOM 1581 O O . TRP A 1 195 ? -24.009 2.684 13.545 1.00 91.44 195 TRP A O 1
ATOM 1591 N N . ILE A 1 196 ? -22.078 1.947 12.649 1.00 89.81 196 ILE A N 1
ATOM 1592 C CA . ILE A 1 196 ? -21.890 0.849 13.612 1.00 89.81 196 ILE A CA 1
ATOM 1593 C C . ILE A 1 196 ? -20.985 1.244 14.787 1.00 89.81 196 ILE A C 1
ATOM 1595 O O . ILE A 1 196 ? -21.041 0.589 15.828 1.00 89.81 196 ILE A O 1
ATOM 1599 N N . ARG A 1 197 ? -20.198 2.320 14.658 1.00 88.94 197 ARG A N 1
ATOM 1600 C CA . ARG A 1 197 ? -19.178 2.750 15.632 1.00 88.94 197 ARG A CA 1
ATOM 1601 C C . ARG A 1 197 ? -19.736 2.842 17.055 1.00 88.94 197 ARG A C 1
ATOM 1603 O O . ARG A 1 197 ? -19.303 2.101 17.935 1.00 88.94 197 ARG A O 1
ATOM 1610 N N . ASP A 1 198 ? -20.823 3.587 17.247 1.00 87.38 198 ASP A N 1
ATOM 1611 C CA . ASP A 1 198 ? -21.489 3.721 18.554 1.00 87.38 198 ASP A CA 1
ATOM 1612 C C . ASP A 1 198 ? -21.993 2.390 19.130 1.00 87.38 198 ASP A C 1
ATOM 1614 O O . ASP A 1 198 ? -22.066 2.205 20.347 1.00 87.38 198 ASP A O 1
ATOM 1618 N N . LYS A 1 199 ? -22.389 1.444 18.269 1.00 88.81 199 LYS A N 1
ATOM 1619 C CA . LYS A 1 199 ? -22.861 0.122 18.703 1.00 88.81 199 LYS A CA 1
ATOM 1620 C C . LYS A 1 199 ? -21.688 -0.761 19.119 1.00 88.81 199 LYS A C 1
ATOM 1622 O O . LYS A 1 199 ? -21.791 -1.431 20.144 1.00 88.81 199 LYS A O 1
ATOM 1627 N N . LEU A 1 200 ? -20.581 -0.724 18.376 1.00 88.75 200 LEU A N 1
ATOM 1628 C CA . LEU A 1 200 ? -19.342 -1.412 18.741 1.00 88.75 200 LEU A CA 1
ATOM 1629 C C . LEU A 1 200 ? -18.763 -0.849 20.036 1.00 88.75 200 LEU A C 1
ATOM 1631 O O . LEU A 1 200 ? -18.335 -1.632 20.880 1.00 88.75 200 LEU A O 1
ATOM 1635 N N . PHE A 1 201 ? -18.853 0.468 20.256 1.00 86.62 201 PHE A N 1
ATOM 1636 C CA . PHE A 1 201 ? -18.421 1.088 21.510 1.00 86.62 201 PHE A CA 1
ATOM 1637 C C . PHE A 1 201 ? -19.082 0.457 22.735 1.00 86.62 201 PHE A C 1
ATOM 1639 O O . PHE A 1 201 ? -18.455 0.253 23.768 1.00 86.62 201 PHE A O 1
ATOM 1646 N N . LYS A 1 202 ? -20.365 0.090 22.633 1.00 85.69 202 LYS A N 1
ATOM 1647 C CA . LYS A 1 202 ? -21.091 -0.524 23.755 1.00 85.69 202 LYS A CA 1
ATOM 1648 C C . LYS A 1 202 ? -20.479 -1.857 24.178 1.00 85.69 202 LYS A C 1
ATOM 1650 O O . LYS A 1 202 ? -20.532 -2.177 25.362 1.00 85.69 202 LYS A O 1
ATOM 1655 N N . LEU A 1 203 ? -19.848 -2.587 23.254 1.00 86.50 203 LEU A N 1
ATOM 1656 C CA . LEU A 1 203 ? -19.149 -3.839 23.558 1.00 86.50 203 LEU A CA 1
ATOM 1657 C C . LEU A 1 203 ? -17.920 -3.612 24.447 1.00 86.50 203 LEU A C 1
ATOM 1659 O O . LEU A 1 203 ? -17.479 -4.527 25.147 1.00 86.50 203 LEU A O 1
ATOM 1663 N N . PHE A 1 204 ? -17.365 -2.395 24.464 1.00 88.19 204 PHE A N 1
ATOM 1664 C CA . PHE A 1 204 ? -16.215 -2.048 25.296 1.00 88.19 204 PHE A CA 1
ATOM 1665 C C . PHE A 1 204 ? -16.570 -2.125 26.781 1.00 88.19 204 PHE A C 1
ATOM 1667 O O . PHE A 1 204 ? -15.693 -2.333 27.609 1.00 88.19 204 PHE A O 1
ATOM 1674 N N . ARG A 1 205 ? -17.846 -2.042 27.161 1.00 86.25 205 ARG A N 1
ATOM 1675 C CA . ARG A 1 205 ? -18.269 -2.259 28.548 1.00 86.25 205 ARG A CA 1
ATOM 1676 C C . ARG A 1 205 ? -18.617 -3.729 28.747 1.00 86.25 205 ARG A C 1
ATOM 1678 O O . ARG A 1 205 ? -19.350 -4.313 27.956 1.00 86.25 205 ARG A O 1
ATOM 1685 N N . ALA A 1 206 ? -18.076 -4.335 29.801 1.00 85.81 206 ALA A N 1
ATOM 1686 C CA . ALA A 1 206 ? -18.440 -5.700 30.151 1.00 85.81 206 ALA A CA 1
ATOM 1687 C C . ALA A 1 206 ? -19.911 -5.749 30.579 1.00 85.81 206 ALA A C 1
ATOM 1689 O O . ALA A 1 206 ? -20.373 -4.899 31.345 1.00 85.81 206 ALA A O 1
ATOM 1690 N N . VAL A 1 207 ? -20.631 -6.770 30.117 1.00 92.12 207 VAL A N 1
ATOM 1691 C CA . VAL A 1 207 ? -21.920 -7.115 30.712 1.00 92.12 207 VA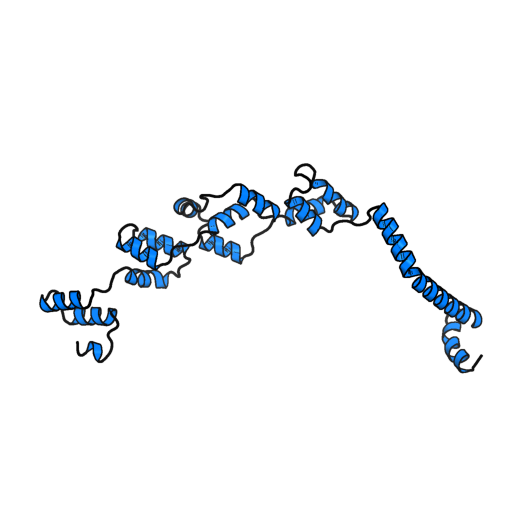L A CA 1
ATOM 1692 C C . VAL A 1 207 ? -21.625 -7.682 32.109 1.00 92.12 207 VAL A C 1
ATOM 1694 O O . VAL A 1 207 ? -20.799 -8.594 32.210 1.00 92.12 207 VAL A O 1
ATOM 1697 N N . PRO A 1 208 ? -22.230 -7.145 33.188 1.00 93.25 208 PRO A N 1
ATOM 1698 C CA . PRO A 1 208 ? -22.005 -7.636 34.548 1.00 93.25 208 PRO A CA 1
ATOM 1699 C C . PRO A 1 208 ? -22.231 -9.143 34.643 1.00 93.25 208 PRO A C 1
ATOM 1701 O O . PRO A 1 208 ? -23.085 -9.667 33.934 1.00 93.25 208 PRO A O 1
ATOM 1704 N N . THR A 1 209 ? -21.497 -9.855 35.500 1.00 94.31 209 THR A N 1
ATOM 1705 C CA . THR A 1 209 ? -21.633 -11.317 35.595 1.00 94.31 209 THR A CA 1
ATOM 1706 C C . THR A 1 209 ? -22.940 -11.717 36.279 1.00 94.31 209 THR A C 1
ATOM 1708 O O . THR A 1 209 ? -23.486 -10.964 37.084 1.00 94.31 209 THR A O 1
ATOM 1711 N N . ARG A 1 210 ? -23.431 -12.944 36.041 1.00 91.62 210 ARG A N 1
ATOM 1712 C CA . ARG A 1 210 ? -24.619 -13.474 36.744 1.00 91.62 210 ARG A CA 1
ATOM 1713 C C . ARG A 1 210 ? -24.520 -13.354 38.267 1.00 91.62 210 ARG A C 1
ATOM 1715 O O . ARG A 1 210 ? -25.528 -13.108 38.921 1.00 91.62 210 ARG A O 1
ATOM 1722 N N . VAL A 1 211 ? -23.321 -13.544 38.823 1.00 94.62 211 VAL A N 1
ATOM 1723 C CA . VAL A 1 211 ? -23.079 -13.487 40.271 1.00 94.62 211 VAL A CA 1
ATOM 1724 C C . VAL A 1 211 ? -23.226 -12.061 40.791 1.00 94.62 211 VAL A C 1
ATOM 1726 O O . VAL A 1 211 ? -23.895 -11.854 41.802 1.00 94.62 211 VAL A O 1
ATOM 1729 N N . ASP A 1 212 ? -22.647 -11.080 40.100 1.00 95.75 212 ASP A N 1
ATOM 1730 C CA . ASP A 1 212 ? -22.741 -9.674 40.506 1.00 95.75 212 ASP A CA 1
ATOM 1731 C C . ASP A 1 212 ? -24.175 -9.163 40.397 1.00 95.75 212 ASP A C 1
ATOM 1733 O O . ASP A 1 212 ? -24.694 -8.561 41.333 1.00 95.75 212 ASP A O 1
ATOM 1737 N N . VAL A 1 213 ? -24.849 -9.495 39.295 1.00 95.19 213 VAL A N 1
ATOM 1738 C CA . VAL A 1 213 ? -26.247 -9.120 39.048 1.00 95.19 213 VAL A CA 1
ATOM 1739 C C . VAL A 1 213 ? -27.172 -9.694 40.119 1.00 95.19 213 VAL A C 1
ATOM 1741 O O . VAL A 1 213 ? -28.014 -8.976 40.656 1.00 95.19 213 VAL A O 1
ATOM 1744 N N . ARG A 1 214 ? -26.972 -10.964 40.499 1.00 93.25 214 ARG A N 1
ATOM 1745 C CA . ARG A 1 214 ? -27.721 -11.586 41.597 1.00 93.25 214 ARG A CA 1
ATOM 1746 C C . ARG A 1 214 ? -27.498 -10.854 42.921 1.00 93.25 214 ARG A C 1
ATOM 1748 O O . ARG A 1 214 ? -28.459 -10.587 43.632 1.00 93.25 214 ARG A O 1
ATOM 1755 N N . ARG A 1 215 ? -26.253 -10.489 43.245 1.00 96.62 215 ARG A N 1
ATOM 1756 C CA . ARG A 1 215 ? -25.948 -9.720 44.465 1.00 96.62 215 ARG A CA 1
ATOM 1757 C C . ARG A 1 215 ? -26.647 -8.366 44.463 1.00 96.62 215 ARG A C 1
ATOM 1759 O O . ARG A 1 215 ? -27.192 -7.975 45.487 1.00 96.62 215 ARG A O 1
ATOM 1766 N N . TRP A 1 216 ? -26.660 -7.668 43.331 1.00 96.75 216 TRP A N 1
ATOM 1767 C CA . TRP A 1 216 ? -27.350 -6.382 43.204 1.00 96.75 216 TRP A CA 1
ATOM 1768 C C . TRP A 1 216 ? -28.855 -6.512 43.432 1.00 96.75 216 TRP A C 1
ATOM 1770 O O . TRP A 1 216 ? -29.447 -5.692 44.133 1.00 96.75 216 TRP A O 1
ATOM 1780 N N . TRP A 1 217 ? -29.463 -7.570 42.894 1.00 95.31 217 TRP A N 1
ATOM 1781 C CA . TRP A 1 217 ? -30.868 -7.878 43.136 1.00 95.31 217 TRP A CA 1
ATOM 1782 C C . TRP A 1 217 ? -31.148 -8.162 44.615 1.00 95.31 217 TRP A C 1
ATOM 1784 O O . TRP A 1 217 ? -32.048 -7.552 45.197 1.00 95.31 217 TRP A O 1
ATOM 1794 N N . ASP A 1 218 ? -30.353 -9.031 45.243 1.00 95.94 218 ASP A N 1
ATOM 1795 C CA . ASP A 1 218 ? -30.495 -9.394 46.659 1.00 95.94 218 ASP A CA 1
ATOM 1796 C C . ASP A 1 218 ? -30.305 -8.171 47.577 1.00 95.94 218 ASP A C 1
ATOM 1798 O O . ASP A 1 218 ? -31.038 -7.996 48.551 1.00 95.94 218 ASP A O 1
ATOM 1802 N N . MET A 1 219 ? -29.372 -7.279 47.227 1.00 97.50 219 MET A N 1
ATOM 1803 C CA . MET A 1 219 ? -29.110 -6.014 47.924 1.00 97.50 219 MET A CA 1
ATOM 1804 C C . MET A 1 219 ? -30.103 -4.894 47.580 1.00 97.50 219 MET A C 1
ATOM 1806 O O . MET A 1 219 ? -29.997 -3.806 48.146 1.00 97.50 219 MET A O 1
ATOM 1810 N N . ARG A 1 220 ? -31.055 -5.134 46.668 1.00 96.25 220 ARG A N 1
ATOM 1811 C CA . ARG A 1 220 ? -32.044 -4.147 46.191 1.00 96.25 220 ARG A CA 1
ATOM 1812 C C . ARG A 1 220 ? -31.412 -2.878 45.602 1.00 96.25 220 ARG A C 1
ATOM 1814 O O . ARG A 1 220 ? -31.987 -1.798 45.698 1.00 96.25 220 ARG A O 1
ATOM 1821 N N . THR A 1 221 ? -30.237 -3.001 44.982 1.00 97.06 221 THR A N 1
ATOM 1822 C CA . THR A 1 221 ? -29.568 -1.888 44.281 1.00 97.06 221 THR A CA 1
ATOM 1823 C C . THR A 1 221 ? -30.002 -1.755 42.820 1.00 97.06 221 THR A C 1
ATOM 1825 O O . THR A 1 221 ? -29.683 -0.756 42.179 1.00 97.06 221 THR A O 1
ATOM 1828 N N . VAL A 1 222 ? -30.730 -2.744 42.293 1.00 96.38 222 VAL A N 1
ATOM 1829 C CA . VAL A 1 222 ? -31.381 -2.730 40.975 1.00 96.38 222 VAL A CA 1
ATOM 1830 C C . VAL A 1 222 ? -32.821 -3.230 41.101 1.00 96.38 222 VAL A C 1
ATOM 1832 O O . VAL A 1 222 ? -33.137 -3.982 42.025 1.00 96.38 222 VAL A O 1
ATOM 1835 N N . ASP A 1 223 ? -33.684 -2.817 40.176 1.00 96.19 223 ASP A N 1
ATOM 1836 C CA . ASP A 1 223 ? -35.062 -3.292 40.059 1.00 96.19 223 ASP A CA 1
ATOM 1837 C C . ASP A 1 223 ? -35.184 -4.464 39.065 1.00 96.19 223 ASP A C 1
ATOM 1839 O O . ASP A 1 223 ? -34.211 -4.877 38.428 1.00 96.19 223 ASP A O 1
ATOM 1843 N N . GLU A 1 224 ? -36.388 -5.035 38.954 1.00 93.94 224 GLU A N 1
ATOM 1844 C CA . GLU A 1 224 ? -36.636 -6.190 38.084 1.00 93.94 224 GLU A CA 1
ATOM 1845 C C . GLU A 1 224 ? -36.428 -5.830 36.608 1.00 93.94 224 GLU A C 1
ATOM 1847 O O . GLU A 1 224 ? -35.850 -6.610 35.856 1.00 93.94 224 GLU A O 1
ATOM 1852 N N . ALA A 1 225 ? -36.824 -4.622 36.196 1.00 94.94 225 ALA A N 1
ATOM 1853 C CA . ALA A 1 225 ? -36.624 -4.151 34.830 1.00 94.94 225 ALA A CA 1
ATOM 1854 C C . ALA A 1 225 ? -35.133 -4.127 34.458 1.00 94.94 225 ALA A C 1
ATOM 1856 O O . ALA A 1 225 ? -34.743 -4.635 33.404 1.00 94.94 225 ALA A O 1
ATOM 1857 N N . ARG A 1 226 ? -34.277 -3.605 35.346 1.00 94.69 226 ARG A N 1
ATOM 1858 C CA . ARG A 1 226 ? -32.826 -3.606 35.144 1.00 94.69 226 ARG A CA 1
ATOM 1859 C C . ARG A 1 226 ? -32.225 -5.010 35.214 1.00 94.69 226 ARG A C 1
ATOM 1861 O O . ARG A 1 226 ? -31.283 -5.290 34.475 1.00 94.69 226 ARG A O 1
ATOM 1868 N N . LEU A 1 227 ? -32.749 -5.890 36.068 1.00 94.12 227 LEU A N 1
ATOM 1869 C CA . LEU A 1 227 ? -32.341 -7.297 36.139 1.00 94.12 227 LEU A CA 1
ATOM 1870 C C . LEU A 1 227 ? -32.593 -8.020 34.803 1.00 94.12 227 LEU A C 1
ATOM 1872 O O . LEU A 1 227 ? -31.666 -8.630 34.261 1.00 94.12 227 LEU A O 1
ATOM 1876 N N . ARG A 1 228 ? -33.802 -7.871 34.238 1.00 93.50 228 ARG A N 1
ATOM 1877 C CA . ARG A 1 228 ? -34.194 -8.417 32.923 1.00 93.50 228 ARG A CA 1
ATOM 1878 C C . ARG A 1 228 ? -33.285 -7.927 31.811 1.00 93.50 228 ARG A C 1
ATOM 1880 O O . ARG A 1 228 ? -32.762 -8.734 31.051 1.00 93.50 228 ARG A O 1
ATOM 1887 N N . ASP A 1 229 ? -33.056 -6.619 31.752 1.00 93.81 229 ASP A N 1
ATOM 1888 C CA . ASP A 1 229 ? -32.206 -5.992 30.737 1.00 93.81 229 ASP A CA 1
ATOM 1889 C C . ASP A 1 229 ? -30.772 -6.555 30.755 1.00 93.81 229 ASP A C 1
ATOM 1891 O O . ASP A 1 229 ? -30.208 -6.884 29.709 1.00 93.81 229 ASP A O 1
ATOM 1895 N N . ILE A 1 230 ? -30.188 -6.759 31.944 1.00 94.31 230 ILE A N 1
ATOM 1896 C CA . ILE A 1 230 ? -28.839 -7.330 32.043 1.00 94.31 230 ILE A CA 1
ATOM 1897 C C . ILE A 1 230 ? -28.825 -8.812 31.644 1.00 94.31 230 ILE A C 1
ATOM 1899 O O . ILE A 1 230 ? -27.918 -9.224 30.920 1.00 94.31 230 ILE A O 1
ATOM 1903 N N . TYR A 1 231 ? -29.803 -9.619 32.071 1.00 94.00 231 TYR A N 1
ATOM 1904 C CA . TYR A 1 231 ? -29.882 -11.017 31.630 1.00 94.00 231 TYR A CA 1
ATOM 1905 C C . TYR A 1 231 ? -30.097 -11.124 30.119 1.00 94.00 231 TYR A C 1
ATOM 1907 O O . TYR A 1 231 ? -29.419 -11.905 29.453 1.00 94.00 231 TYR A O 1
ATOM 1915 N N . GLN A 1 232 ? -30.926 -10.271 29.536 1.00 93.94 232 GLN A N 1
ATOM 1916 C CA . GLN A 1 232 ? -31.086 -10.213 28.090 1.00 93.94 232 GLN A CA 1
ATOM 1917 C C . GLN A 1 232 ? -29.767 -9.875 27.376 1.00 93.94 232 GLN A C 1
ATOM 1919 O O . GLN A 1 232 ? -29.397 -10.541 26.409 1.00 93.94 232 GLN A O 1
ATOM 1924 N N . ALA A 1 233 ? -28.992 -8.917 27.898 1.00 92.50 233 ALA A N 1
ATOM 1925 C CA . ALA A 1 233 ? -27.662 -8.586 27.378 1.00 92.50 233 ALA A CA 1
ATOM 1926 C C . ALA A 1 233 ? -26.634 -9.728 27.526 1.00 92.50 233 ALA A C 1
ATOM 1928 O O . ALA A 1 233 ? -25.688 -9.805 26.742 1.00 92.50 233 ALA A O 1
ATOM 1929 N N . GLN A 1 234 ? -26.812 -10.631 28.498 1.00 92.06 234 GLN A N 1
ATOM 1930 C CA . GLN A 1 234 ? -26.025 -11.867 28.629 1.00 92.06 234 GLN A CA 1
ATOM 1931 C C . GLN A 1 234 ? -26.479 -12.982 27.669 1.00 92.06 234 GLN A C 1
ATOM 1933 O O . GLN A 1 234 ? -25.807 -14.009 27.582 1.00 92.06 234 GLN A O 1
ATOM 1938 N N . GLY A 1 235 ? -27.598 -12.794 26.962 1.00 92.62 235 GLY A N 1
ATOM 1939 C CA . GLY A 1 235 ? -28.137 -13.747 25.995 1.00 92.62 235 GLY A CA 1
ATOM 1940 C C . GLY A 1 235 ? -29.303 -14.602 26.498 1.00 92.62 235 GLY A C 1
ATOM 1941 O O . GLY A 1 235 ? -29.625 -15.583 25.835 1.00 92.62 235 GLY A O 1
ATOM 1942 N N . TYR A 1 236 ? -29.937 -14.264 27.626 1.00 92.94 236 TYR A N 1
ATOM 1943 C CA . TYR A 1 236 ? -31.178 -14.922 28.064 1.00 92.94 236 TYR A CA 1
ATOM 1944 C C . TYR A 1 236 ? -32.369 -14.385 27.262 1.00 92.94 236 TYR A C 1
ATOM 1946 O O . TYR A 1 236 ? -32.528 -13.173 27.115 1.00 92.94 236 TYR A O 1
ATOM 1954 N N . TRP A 1 237 ? -33.220 -15.279 26.755 1.00 93.75 237 TRP A N 1
ATOM 1955 C CA . TRP A 1 237 ? -34.379 -14.928 25.927 1.00 93.75 237 TRP A CA 1
ATOM 1956 C C . TRP A 1 237 ? -35.563 -15.855 26.206 1.00 93.75 237 TRP A C 1
ATOM 1958 O O . TRP A 1 237 ? -35.380 -17.005 26.594 1.00 93.75 237 TRP A O 1
ATOM 1968 N N . GLY A 1 238 ? -36.783 -15.373 25.951 1.00 92.44 238 GLY A N 1
ATOM 1969 C CA . GLY A 1 238 ? -38.001 -16.181 26.067 1.00 92.44 238 GLY A CA 1
ATOM 1970 C C . GLY A 1 238 ? -38.222 -16.702 27.486 1.00 92.44 238 GLY A C 1
ATOM 1971 O O . GLY A 1 238 ? -38.095 -15.948 28.445 1.00 92.44 238 GLY A O 1
ATOM 1972 N N . GLU A 1 239 ? -38.533 -17.993 27.617 1.00 90.50 239 GLU A N 1
ATOM 1973 C CA . GLU A 1 239 ? -38.820 -18.634 28.908 1.00 90.50 239 GLU A CA 1
ATOM 1974 C C . GLU A 1 239 ? -37.660 -18.521 29.906 1.00 90.50 239 GLU A C 1
ATOM 1976 O O . GLU A 1 239 ? -37.901 -18.322 31.094 1.00 90.50 239 GLU A O 1
ATOM 1981 N N . ASP A 1 240 ? -36.409 -18.560 29.437 1.00 89.06 240 ASP A N 1
ATOM 1982 C CA . ASP A 1 240 ? -35.232 -18.398 30.300 1.00 89.06 240 ASP A CA 1
ATOM 1983 C C . ASP A 1 240 ? -35.156 -16.994 30.922 1.00 89.06 240 ASP A C 1
ATOM 1985 O O . ASP A 1 240 ? -34.572 -16.819 31.992 1.00 89.06 240 ASP A O 1
ATOM 1989 N N . LEU A 1 241 ? -35.745 -15.991 30.257 1.00 88.38 241 LEU A N 1
ATOM 1990 C CA . LEU A 1 241 ? -35.882 -14.633 30.777 1.00 88.38 241 LEU A CA 1
ATOM 1991 C C . LEU A 1 241 ? -37.188 -14.445 31.567 1.00 88.38 241 LEU A C 1
ATOM 1993 O O . LEU A 1 241 ? -37.296 -13.497 32.320 1.00 88.38 241 LEU A O 1
ATOM 1997 N N . GLU A 1 242 ? -38.195 -15.300 31.438 1.00 85.69 242 GLU A N 1
ATOM 1998 C CA . GLU A 1 242 ? -39.409 -15.181 32.263 1.00 85.69 242 GLU A CA 1
ATOM 1999 C C . GLU A 1 242 ? -39.294 -15.932 33.598 1.00 85.69 242 GLU A C 1
ATOM 2001 O O . GLU A 1 242 ? -39.971 -15.578 34.561 1.00 85.69 242 GLU A O 1
ATOM 2006 N N . ASN A 1 243 ? -38.416 -16.939 33.665 1.00 81.12 243 ASN A N 1
ATOM 2007 C CA . ASN A 1 243 ? -38.298 -17.874 34.788 1.00 81.12 243 ASN A CA 1
ATOM 2008 C C . ASN A 1 243 ? -37.057 -17.664 35.688 1.00 81.12 243 ASN A C 1
ATOM 2010 O O . ASN A 1 243 ? -36.769 -18.545 36.503 1.00 81.12 243 ASN A O 1
ATOM 2014 N N . TYR A 1 244 ? -36.280 -16.585 35.512 1.00 67.94 244 TYR A N 1
ATOM 2015 C CA . TYR A 1 244 ? -35.017 -16.381 36.251 1.00 67.94 244 TYR A CA 1
ATOM 2016 C C . TYR A 1 244 ? -35.198 -16.048 37.741 1.00 67.94 244 TYR A C 1
ATOM 2018 O O . TYR A 1 244 ? -36.239 -15.475 38.135 1.00 67.94 244 TYR A O 1
#

Mean predicted aligned error: 11.2 Å

Radius of gyration: 39.71 Å; Cα contacts (8 Å, |Δi|>4): 163; chains: 1; bounding box: 69×52×122 Å

Sequence (244 aa):
VSDELKTFMMPLTERTHGSPLGGVLGLVLGMTMGVAMGAAAPVANQLSMMVDKMIQTARFNPDEVQRLWLRNFPTPETREVWWDDLRDHGYSEERILAQKELANYLPAPAEIMRWAAREVFEPEQREKFELDKFLPTEFMEWAGKVGITGEVAKNYWASHWELPGITSIMELWRRKELTDEEVSDFWTELDMVPWIRDKLFKLFRAVPTRVDVRRWWDMRTVDEARLRDIYQAQGYWGEDLENY

Secondary structure (DSSP, 8-state):
--HHHHHHHHHHHHSSSS-HHHHHHHHHHHHHHHHHHHHHHHHHHHHHHHHHHHHT-----HHHHHHHHHTT-S-TTTGGGGGHHHHHTT--HHHHHHHHHHTSPPPPHHHHHHHHHTTTT-HHHHHHTTTTTT--HHHHHHHHTTT--HHHHHHHHHT-PPPPPHHHHHHHHHTTSS-HHHHHHHHHHTT--HHHHHHHHHHTSPPPPHHHHHHHHHTTSS-HHHHHHHHHHTT--THHHH--

Foldseek 3Di:
DDPVLVVVQVVVCVVDVDDSVVVVVVVVVVVVVVVVCVVCVVVVVVVVVVVCVVVVPDADDLVRLLLCQLLCPPHVVCSCVNCVSVVVVVDDPVVSVVSNVVQADDDDPVLVVLLVLQCVVPVVSCVVVVLQPPVDPVQQSVCSSRNCHDVSSSSCSSSVDDQDDLVVVLVCVLVVVDDPVRLVSSCSSVVPDPVCSVVSVVVSDDLDDPVVLVVCVVVVVDDLVVSLVSVVVVPQDDPSSVPD

Organism: NCBI:txid412755